Protein AF-E1YK04-F1 (afdb_monomer_lite)

Radius of gyration: 20.86 Å; chains: 1; bounding box: 58×47×50 Å

Foldseek 3Di:
DDPPPPQQFKKKFKKKWAFDDPDFQQRQFDPQDALVVLDDCPPPQKDKPDGWDWDADVPGSQKTKTKTKMWGAQPVDDPVPGIDIWIKMWIWHDDPPGSMIMIMIMTRDPVNVVSSVSVVVVSVVSCCVVVRGPPPMDMGFAFQLLAQLLLVLLLVCLLAVVDDDPFKDFDWWQKWKKAWDQPDQAPPVCNVRHVPPGMDMDGDTRCCPDCCNVVSVCSNTMRTFKIWTKIWGADPNWTWIWIKIWGQVCCVVPVDRRRGIMITTPDIDTPDDDDPDDPVNVRVVVVVSSNVSSVVSCVVSVRPVPD

pLDDT: mean 88.57, std 12.49, range [26.78, 97.94]

InterPro domains:
  IPR061350 GapS4b-like [NF047934] (3-297)

Structure (mmCIF, N/CA/C/O backbone):
data_AF-E1YK04-F1
#
_entry.id   AF-E1YK04-F1
#
loop_
_atom_site.group_PDB
_atom_site.id
_atom_site.type_symbol
_atom_site.label_atom_id
_atom_site.label_alt_id
_atom_site.label_comp_id
_atom_site.label_asym_id
_atom_site.label_entity_id
_atom_site.label_seq_id
_atom_site.pdbx_PDB_ins_code
_atom_site.Cartn_x
_atom_site.Cartn_y
_atom_site.Cartn_z
_atom_site.occupancy
_atom_site.B_iso_or_equiv
_atom_site.auth_seq_id
_atom_site.auth_comp_id
_atom_site.auth_asym_id
_atom_site.auth_atom_id
_atom_site.pdbx_PDB_model_num
ATOM 1 N N . MET A 1 1 ? 30.390 -1.655 20.169 1.00 30.12 1 MET A N 1
ATOM 2 C CA . MET A 1 1 ? 29.107 -0.954 20.379 1.00 30.12 1 MET A CA 1
ATOM 3 C C . MET A 1 1 ? 28.202 -1.326 19.226 1.00 30.12 1 MET A C 1
ATOM 5 O O . MET A 1 1 ? 28.472 -0.930 18.103 1.00 30.12 1 MET A O 1
ATOM 9 N N . THR A 1 2 ? 27.217 -2.178 19.476 1.00 27.61 2 THR A N 1
ATOM 10 C CA . THR A 1 2 ? 26.260 -2.640 18.468 1.00 27.61 2 THR A CA 1
ATOM 11 C C . THR A 1 2 ? 25.324 -1.476 18.156 1.00 27.61 2 THR A C 1
ATOM 13 O O . THR A 1 2 ? 24.601 -1.030 19.047 1.00 27.61 2 THR A O 1
ATOM 16 N N . SER A 1 3 ? 25.383 -0.919 16.942 1.00 28.23 3 SER A N 1
ATOM 17 C CA . SER A 1 3 ? 24.432 0.110 16.520 1.00 28.23 3 SER A CA 1
ATOM 18 C C . SER A 1 3 ? 23.034 -0.496 16.575 1.00 28.23 3 SER A C 1
ATOM 20 O O . SER A 1 3 ? 22.732 -1.447 15.858 1.00 28.23 3 SER A O 1
ATOM 22 N N . CYS A 1 4 ? 22.190 0.025 17.458 1.00 26.78 4 CYS A N 1
ATOM 23 C CA . CYS A 1 4 ? 20.777 -0.313 17.494 1.00 26.78 4 CYS A CA 1
ATOM 24 C C . CYS A 1 4 ? 20.118 0.422 16.319 1.00 26.78 4 CYS A C 1
ATOM 26 O O . CYS A 1 4 ? 19.570 1.511 16.480 1.00 26.78 4 CYS A O 1
ATOM 28 N N . THR A 1 5 ? 20.276 -0.105 15.104 1.00 36.88 5 THR A N 1
ATOM 29 C CA . THR A 1 5 ? 19.563 0.387 13.926 1.00 36.88 5 THR A CA 1
ATOM 30 C C . THR A 1 5 ? 18.102 0.031 14.142 1.00 36.88 5 THR A C 1
ATOM 32 O O . THR A 1 5 ? 17.707 -1.130 14.065 1.00 36.88 5 THR A O 1
ATOM 35 N N . LYS A 1 6 ? 17.303 1.032 14.511 1.00 42.12 6 LYS A N 1
ATOM 36 C CA . LYS A 1 6 ? 15.850 0.916 14.536 1.00 42.12 6 LYS A CA 1
ATOM 37 C C . LYS A 1 6 ? 15.439 0.617 13.094 1.00 42.12 6 LYS A C 1
ATOM 39 O O . LYS A 1 6 ? 15.586 1.474 12.233 1.00 42.12 6 LYS A O 1
ATOM 44 N N . GLU A 1 7 ? 15.067 -0.626 12.818 1.00 53.09 7 GLU A N 1
ATOM 45 C CA . GLU A 1 7 ? 14.652 -1.049 11.484 1.00 53.09 7 GLU A CA 1
ATOM 46 C C . GLU A 1 7 ? 13.355 -0.305 11.146 1.00 53.09 7 GLU A C 1
ATOM 48 O O . GLU A 1 7 ? 12.321 -0.512 11.790 1.00 53.09 7 GLU A O 1
ATOM 53 N N . ASP A 1 8 ? 13.428 0.639 10.207 1.00 69.25 8 ASP A N 1
ATOM 54 C CA . ASP A 1 8 ? 12.262 1.410 9.793 1.00 69.25 8 ASP A CA 1
ATOM 55 C C . ASP A 1 8 ? 11.242 0.485 9.131 1.00 69.25 8 ASP A C 1
ATOM 57 O O . ASP A 1 8 ? 11.557 -0.311 8.246 1.00 69.25 8 ASP A O 1
ATOM 61 N N . SER A 1 9 ? 9.995 0.571 9.593 1.00 82.50 9 SER A N 1
ATOM 62 C CA . SER A 1 9 ? 8.939 -0.332 9.146 1.00 82.50 9 SER A CA 1
ATOM 63 C C . SER A 1 9 ? 8.555 -0.024 7.694 1.00 82.50 9 SER A C 1
ATOM 65 O O . SER A 1 9 ? 8.156 1.113 7.419 1.00 82.50 9 SER A O 1
ATOM 67 N N . PRO A 1 10 ? 8.624 -1.007 6.777 1.00 90.38 10 PRO A N 1
ATOM 68 C CA . PRO A 1 10 ? 8.312 -0.791 5.373 1.00 90.38 10 PRO A CA 1
ATOM 69 C C . PRO A 1 10 ? 6.849 -0.395 5.197 1.00 90.38 10 PRO A C 1
ATOM 71 O O . PRO A 1 10 ? 5.951 -0.936 5.851 1.00 90.38 10 PRO A O 1
ATOM 74 N N . LYS A 1 11 ? 6.632 0.555 4.296 1.00 93.75 11 LYS A N 1
ATOM 75 C CA . LYS A 1 11 ? 5.328 1.074 3.899 1.00 93.75 11 LYS A CA 1
ATOM 76 C C . LYS A 1 11 ? 5.095 0.794 2.432 1.00 93.75 11 LYS A C 1
ATOM 78 O O . LYS A 1 11 ? 6.016 0.961 1.635 1.00 93.75 11 LYS A O 1
ATOM 83 N N . VAL A 1 12 ? 3.872 0.402 2.102 1.00 94.75 12 VAL A N 1
ATOM 84 C CA . VAL A 1 12 ? 3.491 -0.039 0.763 1.00 94.75 12 VAL A CA 1
ATOM 85 C C . VAL A 1 12 ? 2.374 0.829 0.208 1.00 94.75 12 VAL A C 1
ATOM 87 O O . VAL A 1 12 ? 1.309 0.939 0.822 1.00 94.75 12 VAL A O 1
ATOM 90 N N . ASN A 1 13 ? 2.611 1.374 -0.982 1.00 94.31 13 ASN A N 1
ATOM 91 C CA . ASN A 1 13 ? 1.607 1.997 -1.838 1.00 94.31 13 ASN A CA 1
ATOM 92 C C . ASN A 1 13 ? 1.427 1.144 -3.100 1.00 94.31 13 ASN A C 1
ATOM 94 O O . ASN A 1 13 ? 2.399 0.606 -3.635 1.00 94.31 13 ASN A O 1
ATOM 98 N N . THR A 1 14 ? 0.188 1.034 -3.569 1.00 93.25 14 THR A N 1
ATOM 99 C CA . THR A 1 14 ? -0.181 0.205 -4.724 1.00 93.25 14 THR A CA 1
ATOM 100 C C . THR A 1 14 ? -0.761 1.093 -5.806 1.00 93.25 14 THR A C 1
ATOM 102 O O . THR A 1 14 ? -1.670 1.880 -5.541 1.00 93.25 14 THR A O 1
ATOM 105 N N . GLN A 1 15 ? -0.250 0.948 -7.021 1.00 93.38 15 GLN A N 1
ATOM 106 C CA . GLN A 1 15 ? -0.706 1.688 -8.189 1.00 93.38 15 GLN A CA 1
ATOM 107 C C . GLN A 1 15 ? -0.949 0.709 -9.339 1.00 93.38 15 GLN A C 1
ATOM 109 O O . GLN A 1 15 ? -0.311 -0.344 -9.404 1.00 93.38 15 GLN A O 1
ATOM 114 N N . THR A 1 16 ? -1.854 1.036 -10.255 1.00 93.12 16 THR A N 1
ATOM 115 C CA . THR A 1 16 ? -2.101 0.223 -11.454 1.00 93.12 16 THR A CA 1
ATOM 116 C C . THR A 1 16 ? -2.076 1.080 -12.706 1.00 93.12 16 THR A C 1
ATOM 118 O O . THR A 1 16 ? -2.349 2.277 -12.674 1.00 93.12 16 THR A O 1
ATOM 121 N N . ILE A 1 17 ? -1.712 0.483 -13.834 1.00 94.75 17 ILE A N 1
ATOM 122 C CA . ILE A 1 17 ? -1.776 1.144 -15.134 1.00 94.75 17 ILE A CA 1
ATOM 123 C C . ILE A 1 17 ? -2.192 0.151 -16.203 1.00 94.75 17 ILE A C 1
ATOM 125 O O . ILE A 1 17 ? -1.770 -1.005 -16.181 1.00 94.75 17 ILE A O 1
ATOM 129 N N . ARG A 1 18 ? -3.006 0.603 -17.157 1.00 94.12 18 ARG A N 1
ATOM 130 C CA . ARG A 1 18 ? -3.434 -0.231 -18.278 1.00 94.12 18 ARG A CA 1
ATOM 131 C C . ARG A 1 18 ? -2.238 -0.683 -19.111 1.00 94.12 18 ARG A C 1
ATOM 133 O O . ARG A 1 18 ? -1.381 0.113 -19.476 1.00 94.12 18 ARG A O 1
ATOM 140 N N . TRP A 1 19 ? -2.230 -1.961 -19.452 1.00 94.31 19 TRP A N 1
ATOM 141 C CA . TRP A 1 19 ? -1.252 -2.613 -20.302 1.00 94.31 19 TRP A CA 1
ATOM 142 C C . TRP A 1 19 ? -1.897 -3.007 -21.629 1.00 94.31 19 TRP A C 1
ATOM 144 O O . TRP A 1 19 ? -2.883 -3.738 -21.665 1.00 94.31 19 TRP A O 1
ATOM 154 N N . ALA A 1 20 ? -1.351 -2.503 -22.729 1.00 91.50 20 ALA A N 1
ATOM 155 C CA . ALA A 1 20 ? -1.879 -2.670 -24.081 1.00 91.50 20 ALA A CA 1
ATOM 156 C C . ALA A 1 20 ? -0.984 -3.556 -24.970 1.00 91.50 20 ALA A C 1
ATOM 158 O O . ALA A 1 20 ? -1.138 -3.561 -26.190 1.00 91.50 20 ALA A O 1
ATOM 159 N N . SER A 1 21 ? -0.035 -4.290 -24.378 1.00 89.81 21 SER A N 1
ATOM 160 C CA . SER A 1 21 ? 0.961 -5.099 -25.090 1.00 89.81 21 SER A CA 1
ATOM 161 C C . SER A 1 21 ? 0.930 -6.570 -24.677 1.00 89.81 21 SER A C 1
ATOM 163 O O . SER A 1 21 ? 0.579 -6.908 -23.552 1.00 89.81 21 SER A O 1
ATOM 165 N N . ASN A 1 22 ? 1.380 -7.448 -25.571 1.00 90.25 22 ASN A N 1
ATOM 166 C CA . ASN A 1 22 ? 1.623 -8.858 -25.254 1.00 90.25 22 ASN A CA 1
ATOM 167 C C . ASN A 1 22 ? 3.071 -9.124 -24.797 1.00 90.25 22 ASN A C 1
ATOM 169 O O . ASN A 1 22 ? 3.352 -10.213 -24.310 1.00 90.25 22 ASN A O 1
ATOM 173 N N . ALA A 1 23 ? 3.979 -8.148 -24.943 1.00 92.69 23 ALA A N 1
ATOM 174 C CA . ALA A 1 23 ? 5.380 -8.264 -24.526 1.00 92.69 23 ALA A CA 1
ATOM 175 C C . ALA A 1 23 ? 5.492 -8.457 -23.013 1.00 92.69 23 ALA A C 1
ATOM 177 O O . ALA A 1 23 ? 4.704 -7.864 -22.267 1.00 92.69 23 ALA A O 1
ATOM 178 N N . THR A 1 24 ? 6.455 -9.261 -22.564 1.00 93.62 24 THR A N 1
ATOM 179 C CA . THR A 1 24 ? 6.707 -9.489 -21.132 1.00 93.62 24 THR A CA 1
ATOM 180 C C . THR A 1 24 ? 7.271 -8.239 -20.457 1.00 93.62 24 THR A C 1
ATOM 182 O O . THR A 1 24 ? 7.787 -7.344 -21.132 1.00 93.62 24 THR A O 1
ATOM 185 N N . LEU A 1 25 ? 7.180 -8.139 -19.128 1.00 94.81 25 LEU A N 1
ATOM 186 C CA . LEU A 1 25 ? 7.795 -7.014 -18.416 1.00 94.81 25 LEU A CA 1
ATOM 187 C C . LEU A 1 25 ? 9.313 -6.996 -18.588 1.00 94.81 25 LEU A C 1
ATOM 189 O O . LEU A 1 25 ? 9.857 -5.918 -18.812 1.00 94.81 25 LEU A O 1
ATOM 193 N N . VAL A 1 26 ? 9.976 -8.158 -18.542 1.00 94.00 26 VAL A N 1
ATOM 194 C CA . VAL A 1 26 ? 11.428 -8.283 -18.786 1.00 94.00 26 VAL A CA 1
ATOM 195 C C . VAL A 1 26 ? 11.828 -7.656 -20.122 1.00 94.00 26 VAL A C 1
ATOM 197 O O . VAL A 1 26 ? 12.792 -6.905 -20.172 1.00 94.00 26 VAL A O 1
ATOM 200 N N . GLU A 1 27 ? 11.074 -7.918 -21.190 1.00 93.06 27 GLU A N 1
ATOM 201 C CA . GLU A 1 27 ? 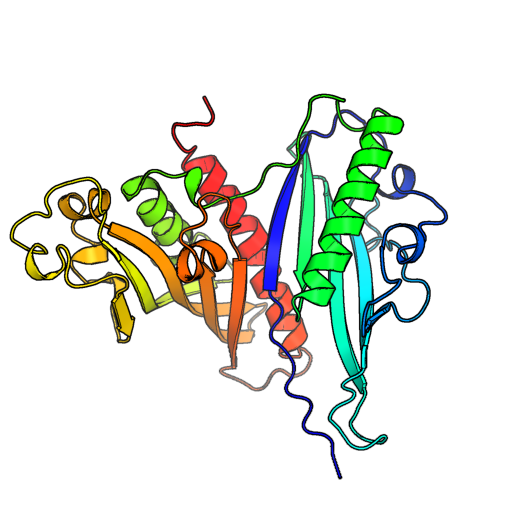11.349 -7.368 -22.529 1.00 93.06 27 GLU A CA 1
ATOM 202 C C . GLU A 1 27 ? 10.986 -5.882 -22.663 1.00 93.06 27 GLU A C 1
ATOM 204 O O . GLU A 1 27 ? 11.390 -5.222 -23.621 1.00 93.06 27 GLU A O 1
ATOM 209 N N . SER A 1 28 ? 10.170 -5.367 -21.742 1.00 94.25 28 SER A N 1
ATOM 210 C CA . SER A 1 28 ? 9.590 -4.026 -21.831 1.00 94.25 28 SER A CA 1
ATOM 211 C C . SER A 1 28 ? 10.317 -2.990 -20.979 1.00 94.25 28 SER A C 1
ATOM 213 O O . SER A 1 28 ? 10.129 -1.791 -21.200 1.00 94.25 28 SER A O 1
ATOM 215 N N . VAL A 1 29 ? 11.088 -3.412 -19.971 1.00 93.31 29 VAL A N 1
ATOM 216 C CA . VAL A 1 29 ? 11.901 -2.500 -19.154 1.00 93.31 29 VAL A CA 1
ATOM 217 C C . VAL A 1 29 ? 13.186 -2.095 -19.890 1.00 93.31 29 VAL A C 1
ATOM 219 O O . VAL A 1 29 ? 13.667 -2.833 -20.743 1.00 93.31 29 VAL A O 1
ATOM 222 N N . PRO A 1 30 ? 13.773 -0.921 -19.589 1.00 89.81 30 PRO A N 1
ATOM 223 C CA . PRO A 1 30 ? 15.037 -0.519 -20.203 1.00 89.81 30 PRO A CA 1
ATOM 224 C C . PRO A 1 30 ? 16.195 -1.442 -19.788 1.00 89.81 30 PRO A C 1
ATOM 226 O O . PRO A 1 30 ? 16.409 -1.627 -18.592 1.00 89.81 30 PRO A O 1
ATOM 229 N N . ASP A 1 31 ? 16.992 -1.916 -20.753 1.00 80.25 31 ASP A N 1
ATOM 230 C CA . ASP A 1 31 ? 18.131 -2.826 -20.508 1.00 80.25 31 ASP A CA 1
ATOM 231 C C . ASP A 1 31 ? 19.179 -2.259 -19.532 1.00 80.25 31 ASP A C 1
ATOM 233 O O . ASP A 1 31 ? 19.753 -2.988 -18.731 1.00 80.25 31 ASP A O 1
ATOM 237 N N . ASN A 1 32 ? 19.426 -0.945 -19.593 1.00 79.50 32 ASN A N 1
ATOM 238 C CA . ASN A 1 32 ? 20.404 -0.234 -18.763 1.00 79.50 32 ASN A CA 1
ATOM 239 C C . ASN A 1 32 ? 19.722 0.923 -18.026 1.00 79.50 32 ASN A C 1
ATOM 241 O O . ASN A 1 32 ? 19.952 2.099 -18.324 1.00 79.50 32 ASN A O 1
ATOM 245 N N . PHE A 1 33 ? 18.810 0.596 -17.114 1.00 85.25 33 PHE A N 1
ATOM 246 C CA . PHE A 1 33 ? 18.107 1.608 -16.339 1.00 85.25 33 PHE A CA 1
ATOM 247 C C . PHE A 1 33 ? 19.011 2.209 -15.255 1.00 85.25 33 PHE A C 1
ATOM 249 O O . PHE A 1 33 ? 19.288 1.577 -14.241 1.00 85.25 33 PHE A O 1
ATOM 256 N N . ASP A 1 34 ? 19.435 3.460 -15.438 1.00 86.75 34 ASP A N 1
ATOM 257 C CA . ASP A 1 34 ? 20.146 4.201 -14.395 1.00 86.75 34 ASP A CA 1
ATOM 258 C C . ASP A 1 34 ? 19.164 4.997 -13.526 1.00 86.75 34 ASP A C 1
ATOM 260 O O . ASP A 1 34 ? 18.620 6.016 -13.967 1.00 86.75 34 ASP A O 1
ATOM 264 N N . ILE A 1 35 ? 18.971 4.562 -12.274 1.00 88.44 35 ILE A N 1
ATOM 265 C CA . ILE A 1 35 ? 18.172 5.305 -11.287 1.00 88.44 35 ILE A CA 1
ATOM 266 C C . ILE A 1 35 ? 18.704 6.733 -11.117 1.00 88.44 35 ILE A C 1
ATOM 268 O O . ILE A 1 35 ? 17.910 7.662 -10.999 1.00 88.44 35 ILE A O 1
ATOM 272 N N . ASN A 1 36 ? 20.021 6.948 -11.112 1.00 85.38 36 ASN A N 1
ATOM 273 C CA . ASN A 1 36 ? 20.572 8.275 -10.830 1.00 85.38 36 ASN A CA 1
ATOM 274 C C . ASN A 1 36 ? 20.213 9.281 -11.929 1.00 85.38 36 ASN A C 1
ATOM 276 O O . ASN A 1 36 ? 19.957 10.442 -11.626 1.00 85.38 36 ASN A O 1
ATOM 280 N N . SER A 1 37 ? 20.075 8.824 -13.178 1.00 85.06 37 SER A N 1
ATOM 281 C CA . SER A 1 37 ? 19.648 9.661 -14.308 1.00 85.06 37 SER A CA 1
ATOM 282 C C . SER A 1 37 ? 18.237 10.252 -14.173 1.00 85.06 37 SER A C 1
ATOM 284 O O . SER A 1 37 ? 17.896 11.188 -14.898 1.00 85.06 37 SER A O 1
ATOM 286 N N . VAL A 1 38 ? 17.397 9.717 -13.276 1.00 84.12 38 VAL A N 1
ATOM 287 C CA . VAL A 1 38 ? 16.011 10.184 -13.081 1.00 84.12 38 VAL A CA 1
ATOM 288 C C . VAL A 1 38 ? 15.832 11.064 -11.846 1.00 84.12 38 VAL A C 1
ATOM 290 O O . VAL A 1 38 ? 14.717 11.526 -11.581 1.00 84.12 38 VAL A O 1
ATOM 293 N N . LEU A 1 39 ? 16.899 11.269 -11.072 1.00 85.75 39 LEU A N 1
ATOM 294 C CA . LEU A 1 39 ? 16.864 12.005 -9.818 1.00 85.75 39 LEU A CA 1
ATOM 295 C C . LEU A 1 39 ? 17.523 13.372 -9.981 1.00 85.75 39 LEU A C 1
ATOM 297 O O . LEU A 1 39 ? 18.642 13.489 -10.464 1.00 85.75 39 LEU A O 1
ATOM 301 N N . ASP A 1 40 ? 16.828 14.400 -9.509 1.00 81.69 40 ASP A N 1
ATOM 302 C CA . ASP A 1 40 ? 17.418 15.714 -9.280 1.00 81.69 40 ASP A CA 1
ATOM 303 C C . ASP A 1 40 ? 17.974 15.748 -7.848 1.00 81.69 40 ASP A C 1
ATOM 305 O O . ASP A 1 40 ? 17.203 15.769 -6.883 1.00 81.69 40 ASP A O 1
ATOM 309 N N . LEU A 1 41 ? 19.300 15.620 -7.716 1.00 79.31 41 LEU A N 1
ATOM 310 C CA . LEU A 1 41 ? 20.009 15.489 -6.434 1.00 79.31 41 LEU A CA 1
ATOM 311 C C . LEU A 1 41 ? 21.015 16.619 -6.176 1.00 79.31 41 LEU A C 1
ATOM 313 O O . LEU A 1 41 ? 21.774 16.518 -5.215 1.00 79.31 41 LEU A O 1
ATOM 317 N N . GLU A 1 42 ? 21.033 17.684 -6.984 1.00 72.00 42 GLU A N 1
ATOM 318 C CA . GLU A 1 42 ? 22.084 18.720 -6.946 1.00 72.00 42 GLU A CA 1
ATOM 319 C C . GLU A 1 42 ? 22.254 19.366 -5.554 1.00 72.00 42 GLU A C 1
ATOM 321 O O . GLU A 1 42 ? 23.363 19.719 -5.156 1.00 72.00 42 GLU A O 1
ATOM 326 N N . PHE A 1 43 ? 21.177 19.414 -4.762 1.00 73.31 43 PHE A N 1
ATOM 327 C CA . PHE A 1 43 ? 21.173 19.916 -3.380 1.00 73.31 43 PHE A CA 1
ATOM 328 C C . PHE A 1 43 ? 20.665 18.887 -2.359 1.00 73.31 43 PHE A C 1
ATOM 330 O O . PHE A 1 43 ? 20.236 19.242 -1.259 1.00 73.31 43 PHE A O 1
ATOM 337 N N . SER A 1 44 ? 20.674 17.606 -2.723 1.00 80.50 44 SER A N 1
ATOM 338 C CA . SER A 1 44 ? 20.198 16.533 -1.858 1.00 80.50 44 SER A CA 1
ATOM 339 C C . SER A 1 44 ? 21.263 16.107 -0.848 1.00 80.50 44 SER A C 1
ATOM 341 O O . SER A 1 44 ? 22.445 16.000 -1.162 1.00 80.50 44 SER A O 1
ATOM 343 N N . ASN A 1 45 ? 20.834 15.788 0.372 1.00 84.50 45 ASN A N 1
ATOM 344 C CA . ASN A 1 45 ? 21.688 15.186 1.395 1.00 84.50 45 ASN A CA 1
ATOM 345 C C . ASN A 1 45 ? 21.692 13.648 1.348 1.00 84.50 45 ASN A C 1
ATOM 347 O O . ASN A 1 45 ? 22.180 13.015 2.287 1.00 84.50 45 ASN A O 1
ATOM 351 N N . PHE A 1 46 ? 21.135 13.035 0.300 1.00 88.81 46 PHE A N 1
ATOM 352 C CA . PHE A 1 46 ? 21.165 11.589 0.103 1.00 88.81 46 PHE A CA 1
ATOM 353 C C . PHE A 1 46 ? 21.588 11.201 -1.315 1.00 88.81 46 PHE A C 1
ATOM 355 O O . PHE A 1 46 ? 21.367 11.946 -2.269 1.00 88.81 46 PHE A O 1
ATOM 362 N N . ALA A 1 47 ? 22.140 9.996 -1.446 1.00 89.56 47 ALA A N 1
ATOM 363 C CA . ALA A 1 47 ? 22.506 9.381 -2.719 1.00 89.56 47 ALA A CA 1
ATOM 364 C C . ALA A 1 47 ? 21.997 7.936 -2.794 1.00 89.56 47 ALA A C 1
ATOM 366 O O . ALA A 1 47 ? 21.863 7.269 -1.767 1.00 89.56 47 ALA A O 1
ATOM 367 N N . VAL A 1 48 ? 21.725 7.438 -4.002 1.00 91.31 48 VAL A N 1
ATOM 368 C CA . VAL A 1 48 ? 21.417 6.016 -4.227 1.00 91.31 48 VAL A CA 1
ATOM 369 C C . VAL A 1 48 ? 22.720 5.218 -4.210 1.00 91.31 48 VAL A C 1
ATOM 371 O O . VAL A 1 48 ? 23.708 5.615 -4.825 1.00 91.31 48 VAL A O 1
ATOM 374 N N . LYS A 1 49 ? 22.740 4.088 -3.500 1.00 90.12 49 LYS A N 1
ATOM 375 C CA . LYS A 1 49 ? 23.909 3.206 -3.435 1.00 90.12 49 LYS A CA 1
ATOM 376 C C . LYS A 1 49 ? 23.933 2.252 -4.626 1.00 90.12 49 LYS A C 1
ATOM 378 O O . LYS A 1 49 ? 22.966 1.537 -4.879 1.00 90.12 49 LYS A O 1
ATOM 383 N N . GLY A 1 50 ? 25.088 2.178 -5.285 1.00 86.88 50 GLY A N 1
ATOM 384 C CA . GLY A 1 50 ? 25.335 1.243 -6.381 1.00 86.88 50 GLY A CA 1
ATOM 385 C C . GLY A 1 50 ? 24.507 1.537 -7.635 1.00 86.88 50 GLY A C 1
ATOM 386 O O . GLY A 1 50 ? 24.093 2.668 -7.880 1.00 86.88 50 GLY A O 1
ATOM 387 N N . SER A 1 51 ? 24.285 0.492 -8.431 1.00 86.75 51 SER A N 1
ATOM 388 C CA . SER A 1 51 ? 23.535 0.542 -9.693 1.00 86.75 51 SER A CA 1
ATOM 389 C C . SER A 1 51 ? 22.435 -0.526 -9.672 1.00 86.75 51 SER A C 1
ATOM 391 O O . SER A 1 51 ? 22.593 -1.588 -10.279 1.00 86.75 51 SER A O 1
ATOM 393 N N . PRO A 1 52 ? 21.366 -0.307 -8.886 1.00 90.38 52 PRO A N 1
ATOM 394 C CA . PRO A 1 52 ? 20.246 -1.239 -8.796 1.00 90.38 52 PRO A CA 1
ATOM 395 C C . PRO A 1 52 ? 19.558 -1.397 -10.157 1.00 90.38 52 PRO A C 1
ATOM 397 O O . PRO A 1 52 ? 19.409 -0.431 -10.901 1.00 90.38 52 PRO A O 1
ATOM 400 N N . ASN A 1 53 ? 19.127 -2.619 -10.460 1.00 90.44 53 ASN A N 1
ATOM 401 C CA . ASN A 1 53 ? 18.472 -2.983 -11.715 1.00 90.44 53 ASN A CA 1
ATOM 402 C C . ASN A 1 53 ? 17.252 -3.869 -11.451 1.00 90.44 53 ASN A C 1
ATOM 404 O O . ASN A 1 53 ? 17.135 -4.470 -10.381 1.00 90.44 53 ASN A O 1
ATOM 408 N N . PHE A 1 54 ? 16.345 -3.942 -12.426 1.00 93.62 54 PHE A N 1
ATOM 409 C CA . PHE A 1 54 ? 15.199 -4.843 -12.351 1.00 93.62 54 PHE A CA 1
ATOM 410 C C . PHE A 1 54 ? 15.657 -6.297 -12.453 1.00 93.62 54 PHE A C 1
ATOM 412 O O . PHE A 1 54 ? 16.418 -6.656 -13.350 1.00 93.62 54 PHE A O 1
ATOM 419 N N . ILE A 1 55 ? 15.149 -7.133 -11.553 1.00 93.31 55 ILE A N 1
ATOM 420 C CA . ILE A 1 55 ? 15.363 -8.578 -11.556 1.00 93.31 55 ILE A CA 1
ATOM 421 C C . ILE A 1 55 ? 14.015 -9.312 -11.591 1.00 93.31 55 ILE A C 1
ATOM 423 O O . ILE A 1 55 ? 13.079 -8.875 -10.916 1.00 93.31 55 ILE A O 1
ATOM 427 N N . PRO A 1 56 ? 13.884 -10.416 -12.348 1.00 94.62 56 PRO A N 1
ATOM 428 C CA . PRO A 1 56 ? 12.711 -11.282 -12.268 1.00 94.62 56 PRO A CA 1
ATOM 429 C C . PRO A 1 56 ? 12.565 -11.901 -10.875 1.00 94.62 56 PRO A C 1
ATOM 431 O O . PRO A 1 56 ? 13.535 -12.420 -10.316 1.00 94.62 56 PRO A O 1
ATOM 434 N N . VAL A 1 57 ? 11.353 -11.883 -10.326 1.00 93.00 57 VAL A N 1
ATOM 435 C CA . VAL A 1 57 ? 11.013 -12.549 -9.064 1.00 93.00 57 VAL A CA 1
ATOM 436 C C . VAL A 1 57 ? 10.617 -13.988 -9.370 1.00 93.00 57 VAL A C 1
ATOM 438 O O . VAL A 1 57 ? 9.783 -14.234 -10.235 1.00 93.00 57 VAL A O 1
ATOM 441 N N . ASP A 1 58 ? 11.254 -14.949 -8.699 1.00 89.62 58 ASP A N 1
ATOM 442 C CA . ASP A 1 58 ? 11.015 -16.391 -8.882 1.00 89.62 58 ASP A CA 1
ATOM 443 C C . ASP A 1 58 ? 11.096 -16.876 -10.349 1.00 89.62 58 ASP A C 1
ATOM 445 O O . ASP A 1 58 ? 10.521 -17.899 -10.719 1.00 89.62 58 ASP A O 1
ATOM 449 N N . GLY A 1 59 ? 11.835 -16.149 -11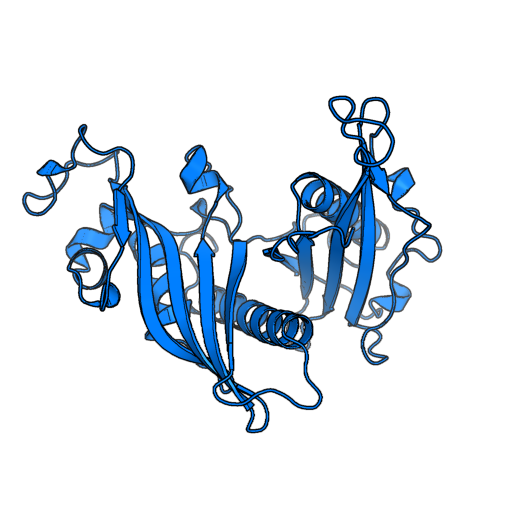.196 1.00 89.56 59 GLY A N 1
ATOM 450 C CA . GLY A 1 59 ? 11.977 -16.440 -12.626 1.00 89.56 59 GLY A CA 1
ATOM 451 C C . GLY A 1 59 ? 10.764 -16.067 -13.491 1.00 89.56 59 GLY A C 1
ATOM 452 O O . GLY A 1 59 ? 10.746 -16.423 -14.668 1.00 89.56 59 GLY A O 1
ATOM 453 N N . ASP A 1 60 ? 9.766 -15.363 -12.950 1.00 93.31 60 ASP A N 1
ATOM 454 C CA . ASP A 1 60 ? 8.587 -14.913 -13.696 1.00 93.31 60 ASP A CA 1
ATOM 455 C C . ASP A 1 60 ? 8.917 -13.647 -14.514 1.00 93.31 60 ASP A C 1
ATOM 457 O O . ASP A 1 60 ? 9.274 -12.597 -13.977 1.00 93.31 60 ASP A O 1
ATOM 461 N N . ALA A 1 61 ? 8.799 -13.743 -15.843 1.00 93.88 61 ALA A N 1
ATOM 462 C CA . ALA A 1 61 ? 9.111 -12.653 -16.771 1.00 93.88 61 ALA A CA 1
ATOM 463 C C . ALA A 1 61 ? 8.126 -11.469 -16.698 1.00 93.88 61 ALA A C 1
ATOM 465 O O . ALA A 1 61 ? 8.405 -10.392 -17.230 1.00 93.88 61 ALA A O 1
ATOM 466 N N . ASP A 1 62 ? 6.983 -11.658 -16.039 1.00 95.12 62 ASP A N 1
ATOM 467 C CA . ASP A 1 62 ? 5.954 -10.650 -15.809 1.00 95.12 62 ASP A CA 1
ATOM 468 C C . ASP A 1 62 ? 5.870 -10.211 -14.339 1.00 95.12 62 ASP A C 1
ATOM 470 O O . ASP A 1 62 ? 4.899 -9.565 -13.925 1.00 95.12 62 ASP A O 1
ATOM 474 N N . HIS A 1 63 ? 6.918 -10.507 -13.565 1.00 95.69 63 HIS A N 1
ATOM 475 C CA . HIS A 1 63 ? 7.091 -10.073 -12.186 1.00 95.69 63 HIS A CA 1
ATOM 476 C C . HIS A 1 63 ? 8.531 -9.602 -11.964 1.00 95.69 63 HIS A C 1
ATOM 478 O O . HIS A 1 63 ? 9.453 -10.396 -11.809 1.00 95.69 63 HIS A O 1
ATOM 484 N N . LEU A 1 64 ? 8.731 -8.287 -11.947 1.00 96.44 64 LEU A N 1
ATOM 485 C CA . LEU A 1 64 ? 10.035 -7.658 -11.768 1.00 96.44 64 LEU A CA 1
ATOM 486 C C . LEU A 1 64 ? 10.124 -6.928 -10.436 1.00 96.44 64 LEU A C 1
ATOM 488 O O . LEU A 1 64 ? 9.163 -6.307 -9.991 1.00 96.44 64 LEU A O 1
ATOM 492 N N . LEU A 1 65 ? 11.314 -6.917 -9.851 1.00 95.44 65 LEU A N 1
ATOM 493 C CA . LEU A 1 65 ? 11.629 -6.178 -8.639 1.00 95.44 65 LEU A CA 1
ATOM 494 C C . LEU A 1 65 ? 12.893 -5.346 -8.848 1.00 95.44 65 LEU A C 1
ATOM 496 O O . LEU A 1 65 ? 13.912 -5.850 -9.306 1.00 95.44 65 LEU A O 1
ATOM 500 N N . LEU A 1 66 ? 12.828 -4.074 -8.477 1.00 95.50 66 LEU A N 1
ATOM 501 C CA . LEU A 1 66 ? 13.973 -3.182 -8.351 1.00 95.50 66 LEU A CA 1
ATOM 502 C C . LEU A 1 66 ? 14.127 -2.820 -6.874 1.00 95.50 66 LEU A C 1
ATOM 504 O O . LEU A 1 66 ? 13.405 -1.957 -6.376 1.00 95.50 66 LEU A O 1
ATOM 508 N N . GLU A 1 67 ? 15.044 -3.479 -6.166 1.00 95.25 67 GLU A N 1
ATOM 509 C CA . GLU A 1 67 ? 15.443 -3.089 -4.807 1.00 95.25 67 GLU A CA 1
ATOM 510 C C . GLU A 1 67 ? 16.589 -2.075 -4.879 1.00 95.25 67 GLU A C 1
ATOM 512 O O . GLU A 1 67 ? 17.539 -2.239 -5.643 1.00 95.25 67 GLU A O 1
ATOM 517 N N . PHE A 1 68 ? 16.507 -1.020 -4.073 1.00 94.50 68 PHE A N 1
ATOM 518 C CA . PHE A 1 68 ? 17.545 -0.002 -3.979 1.00 94.50 68 PHE A CA 1
ATOM 519 C C . PHE A 1 68 ? 17.737 0.453 -2.533 1.00 94.50 68 PHE A C 1
ATOM 521 O O . PHE A 1 68 ? 16.841 0.367 -1.689 1.00 94.50 68 PHE A O 1
ATOM 528 N N . GLU A 1 69 ? 18.922 0.979 -2.251 1.00 94.44 69 GLU A N 1
ATOM 529 C CA . GLU A 1 69 ? 19.247 1.587 -0.966 1.00 94.44 69 GLU A CA 1
ATOM 530 C C . GLU A 1 69 ? 19.686 3.028 -1.191 1.00 94.44 69 GLU A C 1
ATOM 532 O O . GLU A 1 69 ? 20.364 3.333 -2.173 1.00 94.44 69 GLU A O 1
ATOM 537 N N . ILE A 1 70 ? 19.313 3.917 -0.277 1.00 92.44 70 ILE A N 1
ATOM 538 C CA . ILE A 1 70 ? 19.837 5.280 -0.240 1.00 92.44 70 ILE A CA 1
ATOM 539 C C . ILE A 1 70 ? 20.700 5.470 0.998 1.00 92.44 70 ILE A C 1
ATOM 541 O O . ILE A 1 70 ? 20.412 4.919 2.061 1.00 92.44 70 ILE A O 1
ATOM 545 N N . GLU A 1 71 ? 21.733 6.287 0.869 1.00 90.62 71 GLU A N 1
ATOM 546 C CA . GLU A 1 71 ? 22.577 6.744 1.963 1.00 90.62 71 GLU A CA 1
ATOM 547 C C . GLU A 1 71 ? 22.291 8.217 2.220 1.00 90.62 71 GLU A C 1
ATOM 549 O O . GLU A 1 71 ? 22.479 9.043 1.330 1.00 90.62 71 GLU A O 1
ATOM 554 N N . ARG A 1 72 ? 21.814 8.543 3.423 1.00 88.81 72 ARG A N 1
ATOM 555 C CA . ARG A 1 72 ? 21.549 9.919 3.848 1.00 88.81 72 ARG A CA 1
ATOM 556 C C . ARG A 1 72 ? 22.635 10.399 4.794 1.00 88.81 72 ARG A C 1
ATOM 558 O O . ARG A 1 72 ? 22.881 9.758 5.819 1.00 88.81 72 ARG A O 1
ATOM 565 N N . ASN A 1 73 ? 23.187 11.566 4.490 1.00 82.94 73 ASN A N 1
ATOM 566 C CA . ASN A 1 73 ? 24.132 12.280 5.331 1.00 82.94 73 ASN A CA 1
ATOM 567 C C . ASN A 1 73 ? 23.384 13.227 6.280 1.00 82.94 73 ASN A C 1
ATOM 569 O O . ASN A 1 73 ? 22.618 14.101 5.870 1.00 82.94 73 ASN A O 1
ATOM 573 N N . ASP A 1 74 ? 23.616 13.040 7.573 1.00 76.25 74 ASP A N 1
ATOM 574 C CA . ASP A 1 74 ? 23.144 13.893 8.654 1.00 76.25 74 ASP A CA 1
ATOM 575 C C . ASP A 1 74 ? 24.306 14.777 9.121 1.00 76.25 74 ASP A C 1
ATOM 577 O O . ASP A 1 74 ? 25.110 14.388 9.970 1.00 76.25 74 ASP A O 1
ATOM 581 N N . TYR A 1 75 ? 24.404 15.974 8.536 1.00 68.00 75 TYR A N 1
ATOM 582 C CA . TYR A 1 75 ? 25.483 16.933 8.804 1.00 68.00 75 TYR A CA 1
ATOM 583 C C . TYR A 1 75 ? 25.497 17.471 10.246 1.00 68.00 75 TYR A C 1
ATOM 585 O O . TYR A 1 75 ? 26.439 18.159 10.630 1.00 68.00 75 TYR A O 1
ATOM 593 N N . SER A 1 76 ? 24.476 17.158 11.054 1.00 69.00 76 SER A N 1
ATOM 594 C CA . SER A 1 76 ? 24.400 17.547 12.467 1.00 69.00 76 SER A CA 1
ATOM 595 C C . SER A 1 76 ? 25.073 16.555 13.428 1.00 69.00 76 SER A C 1
ATOM 597 O O . SER A 1 76 ? 25.196 16.841 14.620 1.00 69.00 76 SER A O 1
ATOM 599 N N . LYS A 1 77 ? 25.518 15.389 12.935 1.00 63.00 77 LYS A N 1
ATOM 600 C CA . LYS A 1 77 ? 26.102 14.310 13.748 1.00 63.00 77 LYS A CA 1
ATOM 601 C C . LYS A 1 77 ? 27.608 14.160 13.533 1.00 63.00 77 LYS A C 1
ATOM 603 O O . LYS A 1 77 ? 28.132 14.434 12.459 1.00 63.00 77 LYS A O 1
ATOM 608 N N . ASN A 1 78 ? 28.308 13.653 14.555 1.00 58.38 78 ASN A N 1
ATOM 609 C CA . ASN A 1 78 ? 29.722 13.275 14.446 1.00 58.38 78 ASN A CA 1
ATOM 610 C C . ASN A 1 78 ? 29.928 12.279 13.293 1.00 58.38 78 ASN A C 1
ATOM 612 O O . ASN A 1 78 ? 29.103 11.381 13.103 1.00 58.38 78 ASN A O 1
ATOM 616 N N . TRP A 1 79 ? 31.059 12.402 12.586 1.00 53.41 79 TRP A N 1
ATOM 617 C CA . TRP A 1 79 ? 31.367 11.702 11.328 1.00 53.41 79 TRP A CA 1
ATOM 618 C C . TRP A 1 79 ? 31.058 10.189 11.335 1.00 53.41 79 TRP A C 1
ATOM 620 O O . TRP A 1 79 ? 30.515 9.672 10.366 1.00 53.41 79 TRP A O 1
ATOM 630 N N . ALA A 1 80 ? 31.322 9.488 12.446 1.00 54.94 80 ALA A N 1
ATOM 631 C CA . ALA A 1 80 ? 31.115 8.041 12.592 1.00 54.94 80 ALA A CA 1
ATOM 632 C C . ALA A 1 80 ? 29.634 7.613 12.733 1.00 54.94 80 ALA A C 1
ATOM 634 O O . ALA A 1 80 ? 29.328 6.426 12.720 1.00 54.94 80 ALA A O 1
ATOM 635 N N . SER A 1 81 ? 28.715 8.570 12.895 1.00 56.94 81 SER A N 1
ATOM 636 C CA . SER A 1 81 ? 27.268 8.366 13.098 1.00 56.94 81 SER A CA 1
ATOM 637 C C . SER A 1 81 ? 26.400 9.158 12.108 1.00 56.94 81 SER A C 1
ATOM 639 O O . SER A 1 81 ? 25.185 9.263 12.285 1.00 56.94 81 SER A O 1
ATOM 641 N N . ALA A 1 82 ? 27.027 9.747 11.087 1.00 65.25 82 ALA A N 1
ATOM 642 C CA . ALA A 1 82 ? 26.396 10.692 10.171 1.00 65.25 82 ALA A CA 1
ATOM 643 C C . ALA A 1 82 ? 25.670 10.025 8.992 1.00 65.25 82 ALA A C 1
ATOM 645 O O . ALA A 1 82 ? 24.907 10.698 8.308 1.00 65.25 82 ALA A O 1
ATOM 646 N N . GLN A 1 83 ? 25.870 8.727 8.747 1.00 73.25 83 GLN A N 1
ATOM 647 C CA . GLN A 1 83 ? 25.296 8.035 7.590 1.00 73.25 83 GLN A CA 1
ATOM 648 C C . GLN A 1 83 ? 24.219 7.041 8.009 1.00 73.25 83 GLN A C 1
ATOM 650 O O . GLN A 1 83 ? 24.462 6.144 8.813 1.00 73.25 83 GLN A O 1
ATOM 655 N N . ASN A 1 84 ? 23.019 7.203 7.452 1.00 85.44 84 ASN A N 1
ATOM 656 C CA . ASN A 1 84 ? 21.918 6.259 7.623 1.00 85.44 84 ASN A CA 1
ATOM 657 C C . ASN A 1 84 ? 21.546 5.665 6.269 1.00 85.44 84 ASN A C 1
ATOM 659 O O . ASN A 1 84 ? 21.442 6.395 5.282 1.00 85.44 84 ASN A O 1
ATOM 663 N N . THR A 1 85 ? 21.318 4.355 6.235 1.00 89.19 85 THR A N 1
ATOM 664 C CA . THR A 1 85 ? 20.877 3.652 5.030 1.00 89.19 85 THR A CA 1
ATOM 665 C C . THR A 1 85 ? 19.396 3.323 5.134 1.00 89.19 85 THR A C 1
ATOM 667 O O . THR A 1 85 ? 18.953 2.770 6.139 1.00 89.19 85 THR A O 1
ATOM 670 N N . PHE A 1 86 ? 18.642 3.639 4.085 1.00 91.75 86 PHE A N 1
ATOM 671 C CA . PHE A 1 86 ? 17.214 3.343 3.984 1.00 91.75 86 PHE A CA 1
ATOM 672 C C . PHE A 1 86 ? 16.953 2.514 2.734 1.00 91.75 86 PHE A C 1
ATOM 674 O O . PHE A 1 86 ? 17.604 2.714 1.708 1.00 91.75 86 PHE A O 1
ATOM 681 N N . LYS A 1 87 ? 15.997 1.589 2.819 1.00 93.50 87 LYS A N 1
ATOM 682 C CA . LYS A 1 87 ? 15.685 0.653 1.738 1.00 93.50 87 LYS A CA 1
ATOM 683 C C . LYS A 1 87 ? 14.390 1.057 1.051 1.00 93.50 87 LYS A C 1
ATOM 685 O O . LYS A 1 87 ? 13.430 1.476 1.696 1.00 93.50 87 LYS A O 1
ATOM 690 N N . GLY A 1 88 ? 14.362 0.905 -0.261 1.00 94.81 88 GLY A N 1
ATOM 691 C CA . GLY A 1 88 ? 13.163 1.068 -1.064 1.00 94.81 88 GLY A CA 1
ATOM 692 C C . GLY A 1 88 ? 13.096 0.010 -2.150 1.00 94.81 88 GLY A C 1
ATOM 693 O O . GLY A 1 88 ? 14.095 -0.628 -2.486 1.00 94.81 88 GLY A O 1
ATOM 694 N N . SER A 1 89 ? 11.907 -0.185 -2.698 1.00 95.75 89 SER A N 1
ATOM 695 C CA . SER A 1 89 ? 11.746 -0.995 -3.892 1.00 95.75 89 SER A CA 1
ATOM 696 C C . SER A 1 89 ? 10.592 -0.525 -4.762 1.00 95.75 89 SER A C 1
ATOM 698 O O . SER A 1 89 ? 9.645 0.114 -4.293 1.00 95.75 89 SER A O 1
ATOM 700 N N . LEU A 1 90 ? 10.693 -0.860 -6.044 1.00 96.62 90 LEU A N 1
ATOM 701 C CA . LEU A 1 90 ? 9.594 -0.815 -6.994 1.00 96.62 90 LEU A CA 1
ATOM 702 C C . LEU A 1 90 ? 9.412 -2.213 -7.580 1.00 96.62 90 LEU A C 1
ATOM 704 O O . LEU A 1 90 ? 10.314 -2.746 -8.222 1.00 96.62 90 LEU A O 1
ATOM 708 N N . GLU A 1 91 ? 8.241 -2.791 -7.369 1.00 96.38 91 GLU A N 1
ATOM 709 C CA . GLU A 1 91 ? 7.850 -4.070 -7.949 1.00 96.38 91 GLU A CA 1
ATOM 710 C C . GLU A 1 91 ? 6.843 -3.829 -9.075 1.00 96.38 91 GLU A C 1
ATOM 712 O O . GLU A 1 91 ? 5.897 -3.056 -8.916 1.00 96.38 91 GLU A O 1
ATOM 717 N N . LEU A 1 92 ? 7.054 -4.480 -10.216 1.00 96.44 92 LEU A N 1
ATOM 718 C CA . LEU A 1 92 ? 6.169 -4.456 -11.373 1.00 96.44 92 LEU A CA 1
ATOM 719 C C . LEU A 1 92 ? 5.603 -5.860 -11.562 1.00 96.44 92 LEU A C 1
ATOM 721 O O . LEU A 1 92 ? 6.365 -6.812 -11.707 1.00 96.44 92 LEU A O 1
ATOM 725 N N . LYS A 1 93 ? 4.281 -6.002 -11.590 1.00 94.94 93 LYS A N 1
ATOM 726 C CA . LYS A 1 93 ? 3.631 -7.308 -11.744 1.00 94.94 93 LYS A CA 1
ATOM 727 C C . LYS A 1 93 ? 2.451 -7.198 -12.692 1.00 94.94 93 LYS A C 1
ATOM 729 O O . LYS A 1 93 ? 1.536 -6.418 -12.428 1.00 94.94 93 LYS A O 1
ATOM 734 N N . LYS A 1 94 ? 2.423 -7.974 -13.778 1.00 92.38 94 LYS A N 1
ATOM 735 C CA . LYS A 1 94 ? 1.201 -8.049 -14.592 1.00 92.38 94 LYS A CA 1
ATOM 736 C C . LYS A 1 94 ? 0.102 -8.771 -13.835 1.00 92.38 94 LYS A C 1
ATOM 738 O O . LYS A 1 94 ? 0.319 -9.806 -13.203 1.00 92.38 94 LYS A O 1
ATOM 743 N N . VAL A 1 95 ? -1.109 -8.249 -13.951 1.00 84.62 95 VAL A N 1
ATOM 744 C CA . VAL A 1 95 ? -2.295 -8.908 -13.415 1.00 84.62 95 VAL A CA 1
ATOM 745 C C . VAL A 1 95 ? -2.718 -9.986 -14.415 1.00 84.62 95 VAL A C 1
ATOM 747 O O . VAL A 1 95 ? -3.144 -9.673 -15.515 1.00 84.62 95 VAL A O 1
ATOM 750 N N . ARG A 1 96 ? -2.619 -11.275 -14.066 1.00 69.00 96 ARG A N 1
ATOM 751 C CA . ARG A 1 96 ? -2.838 -12.394 -15.017 1.00 69.00 96 ARG A CA 1
ATOM 752 C C . ARG A 1 96 ? -4.207 -12.399 -15.722 1.00 69.00 96 ARG A C 1
ATOM 754 O O . ARG A 1 96 ? -4.338 -13.019 -16.770 1.00 69.00 96 ARG A O 1
ATOM 761 N N . GLN A 1 97 ? -5.218 -11.744 -15.149 1.00 66.50 97 GLN A N 1
ATOM 762 C CA . GLN A 1 97 ? -6.570 -11.620 -15.718 1.00 66.50 97 GLN A CA 1
ATOM 763 C C . GLN A 1 97 ? -6.936 -10.178 -16.113 1.00 66.50 97 GLN A C 1
ATOM 765 O O . GLN A 1 97 ? -8.025 -9.941 -16.629 1.00 66.50 97 GLN A O 1
ATOM 770 N N . GLY A 1 98 ? -6.040 -9.218 -15.875 1.00 63.69 98 GLY A N 1
ATOM 771 C CA . GLY A 1 98 ? -6.246 -7.806 -16.164 1.00 63.69 98 GLY A CA 1
ATOM 772 C C . GLY A 1 98 ? -5.265 -7.342 -17.229 1.00 63.69 98 GLY A C 1
ATOM 773 O O . GLY A 1 98 ? -4.080 -7.648 -17.176 1.00 63.69 98 GLY A O 1
ATOM 774 N N . ASN A 1 99 ? -5.733 -6.543 -18.183 1.00 85.81 99 ASN A N 1
ATOM 775 C CA . ASN A 1 99 ? -4.845 -5.800 -19.076 1.00 85.81 99 ASN A CA 1
ATOM 776 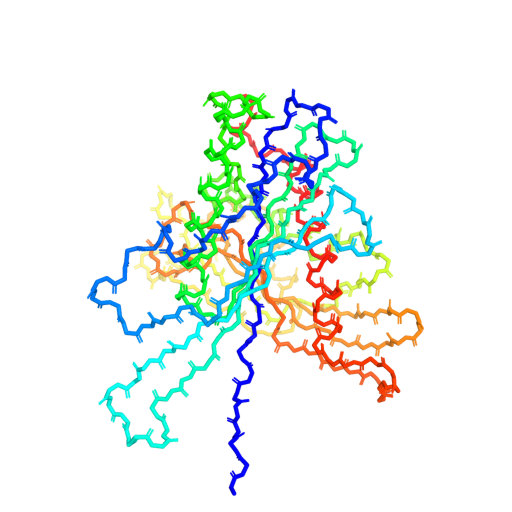C C . ASN A 1 99 ? -4.219 -4.626 -18.307 1.00 85.81 99 ASN A C 1
ATOM 778 O O . ASN A 1 99 ? -4.398 -3.472 -18.684 1.00 85.81 99 ASN A O 1
ATOM 782 N N . GLU A 1 100 ? -3.562 -4.911 -17.182 1.00 92.31 100 GLU A N 1
ATOM 783 C CA . GLU A 1 100 ? -2.983 -3.939 -16.262 1.00 92.31 100 GLU A CA 1
ATOM 784 C C . GLU A 1 100 ? -1.658 -4.453 -15.676 1.00 92.31 100 GLU A C 1
ATOM 786 O O . GLU A 1 100 ? -1.462 -5.649 -15.430 1.00 92.31 100 GLU A O 1
ATOM 791 N N . VAL A 1 101 ? -0.743 -3.518 -15.429 1.00 94.56 101 VAL A N 1
ATOM 792 C CA . VAL A 1 101 ? 0.469 -3.716 -14.635 1.00 94.56 101 VAL A CA 1
ATOM 793 C C . VAL A 1 101 ? 0.251 -3.066 -13.281 1.00 94.56 101 VAL A C 1
ATOM 795 O O . VAL A 1 101 ? -0.137 -1.902 -13.193 1.00 94.56 101 VAL A O 1
ATOM 798 N N . LYS A 1 102 ? 0.535 -3.821 -12.226 1.00 94.25 102 LYS A N 1
ATOM 799 C CA . LYS A 1 102 ? 0.599 -3.344 -10.852 1.00 94.25 102 LYS A CA 1
ATOM 800 C C . LYS A 1 102 ? 2.005 -2.838 -10.552 1.00 94.25 102 LYS A C 1
ATOM 802 O O . LYS A 1 102 ? 2.981 -3.519 -10.859 1.00 94.25 102 LYS A O 1
ATOM 807 N N . LEU A 1 103 ? 2.088 -1.660 -9.946 1.00 95.75 103 LEU A N 1
ATOM 808 C CA . LEU A 1 103 ? 3.306 -1.041 -9.448 1.00 95.75 103 LEU A CA 1
ATOM 809 C C . LEU A 1 103 ? 3.198 -0.964 -7.923 1.00 95.75 103 LEU A C 1
ATOM 811 O O . LEU A 1 103 ? 2.357 -0.235 -7.395 1.00 95.75 103 LEU A O 1
ATOM 815 N N . VAL A 1 104 ? 4.032 -1.723 -7.217 1.00 95.44 104 VAL A N 1
ATOM 816 C CA . VAL A 1 104 ? 4.061 -1.742 -5.749 1.00 95.44 104 VAL A CA 1
ATOM 817 C C . VAL A 1 104 ? 5.303 -0.994 -5.284 1.00 95.44 104 VAL A C 1
ATOM 819 O O . VAL A 1 104 ? 6.435 -1.414 -5.526 1.00 95.44 104 VAL A O 1
ATOM 822 N N . VAL A 1 105 ? 5.088 0.145 -4.632 1.00 94.88 105 VAL A N 1
ATOM 823 C CA . VAL A 1 105 ? 6.153 0.986 -4.081 1.00 94.88 105 VAL A CA 1
ATOM 824 C C . VAL A 1 105 ? 6.332 0.638 -2.614 1.00 94.88 105 VAL A C 1
ATOM 826 O O . VAL A 1 105 ? 5.433 0.886 -1.810 1.00 94.88 105 VAL A O 1
ATOM 829 N N . THR A 1 106 ? 7.506 0.117 -2.254 1.00 95.00 106 THR A N 1
ATOM 830 C CA . THR A 1 106 ? 7.895 -0.079 -0.852 1.00 95.00 106 THR A CA 1
ATOM 831 C C . THR A 1 106 ? 8.926 0.963 -0.450 1.00 95.00 106 THR A C 1
ATOM 833 O O . THR A 1 106 ? 9.919 1.167 -1.146 1.00 95.00 106 THR A O 1
ATOM 836 N N . HIS A 1 107 ? 8.721 1.620 0.687 1.00 94.31 107 HIS A N 1
ATOM 837 C CA . HIS A 1 107 ? 9.640 2.640 1.181 1.00 94.31 107 HIS A CA 1
ATOM 838 C C . HIS A 1 107 ? 9.759 2.605 2.709 1.00 94.31 107 HIS A C 1
ATOM 840 O O . HIS A 1 107 ? 8.804 2.268 3.411 1.00 94.31 107 HIS A O 1
ATOM 846 N N . THR A 1 108 ? 10.930 2.971 3.234 1.00 92.75 108 THR A N 1
ATOM 847 C CA . THR A 1 108 ? 11.166 3.108 4.685 1.00 92.75 108 THR A CA 1
ATOM 848 C C . THR A 1 108 ? 11.362 4.563 5.119 1.00 92.75 108 THR A C 1
ATOM 850 O O . THR A 1 108 ? 11.218 4.880 6.295 1.00 92.75 108 THR A O 1
ATOM 853 N N . ALA A 1 109 ? 11.633 5.465 4.172 1.00 91.44 109 ALA A N 1
ATOM 854 C CA . ALA A 1 109 ? 11.805 6.905 4.375 1.00 91.44 109 ALA A CA 1
ATOM 855 C C . ALA A 1 109 ? 11.157 7.731 3.245 1.00 91.44 109 ALA A C 1
ATOM 857 O O . ALA A 1 1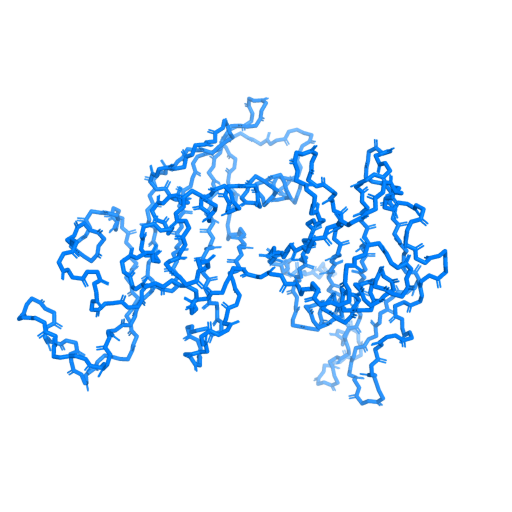09 ? 10.861 7.207 2.164 1.00 91.44 109 ALA A O 1
ATOM 858 N N . ASN A 1 110 ? 10.964 9.035 3.467 1.00 90.25 110 ASN A N 1
ATOM 859 C CA . ASN A 1 110 ? 10.382 9.938 2.462 1.00 90.25 110 ASN A CA 1
ATOM 860 C C . ASN A 1 110 ? 11.252 10.006 1.199 1.00 90.25 110 ASN A C 1
ATOM 862 O O . ASN A 1 110 ? 10.743 10.011 0.084 1.00 90.25 110 ASN A O 1
ATOM 866 N N . GLU A 1 111 ? 12.568 9.990 1.371 1.00 91.81 111 GLU A N 1
ATOM 867 C CA . GLU A 1 111 ? 13.557 10.007 0.301 1.00 91.81 111 GLU A CA 1
ATOM 868 C C . GLU A 1 111 ? 13.469 8.719 -0.539 1.00 91.81 111 GLU A C 1
ATOM 870 O O . GLU A 1 111 ? 13.456 8.779 -1.766 1.00 91.81 111 GLU A O 1
ATOM 875 N N . THR A 1 112 ? 13.279 7.549 0.091 1.00 93.25 112 THR A N 1
ATOM 876 C CA . THR A 1 112 ? 13.025 6.298 -0.652 1.00 93.25 112 THR A CA 1
ATOM 877 C C . THR A 1 112 ? 11.681 6.323 -1.394 1.00 93.25 112 THR A C 1
ATOM 879 O O . THR A 1 112 ? 11.613 5.839 -2.522 1.00 93.25 112 THR A O 1
ATOM 882 N N . LYS A 1 113 ? 10.633 6.953 -0.828 1.00 92.94 113 LYS A N 1
ATOM 883 C CA . LYS A 1 113 ? 9.338 7.164 -1.513 1.00 92.94 113 LYS A CA 1
ATOM 884 C C . LYS A 1 113 ? 9.515 8.049 -2.747 1.00 92.94 113 LYS A C 1
ATOM 886 O O . LYS A 1 113 ? 8.982 7.734 -3.812 1.00 92.94 113 LYS A O 1
ATOM 891 N N . TYR A 1 114 ? 10.297 9.121 -2.620 1.00 91.94 114 TYR A N 1
ATOM 892 C CA . TYR A 1 114 ? 10.623 10.030 -3.716 1.00 91.94 114 TYR A CA 1
ATOM 893 C C . TYR A 1 114 ? 11.357 9.308 -4.850 1.00 91.94 114 TYR A C 1
ATOM 895 O O . TYR A 1 114 ? 10.916 9.385 -5.998 1.00 91.94 114 TYR A O 1
ATOM 903 N N . VAL A 1 115 ? 12.416 8.551 -4.532 1.00 93.62 115 VAL A N 1
ATOM 904 C CA . VAL A 1 115 ? 13.180 7.785 -5.532 1.00 93.62 115 VAL A CA 1
ATOM 905 C C . VAL A 1 115 ? 12.276 6.794 -6.265 1.00 93.62 115 VAL A C 1
ATOM 907 O O . VAL A 1 115 ? 12.200 6.839 -7.493 1.00 93.62 115 VAL A O 1
ATOM 910 N N . ALA A 1 116 ? 11.526 5.959 -5.537 1.00 93.31 116 ALA A N 1
ATOM 911 C CA . ALA A 1 116 ? 10.615 4.992 -6.150 1.00 93.31 116 ALA A CA 1
ATOM 912 C C . ALA A 1 116 ? 9.553 5.662 -7.039 1.00 93.31 116 ALA A C 1
ATOM 914 O O . ALA A 1 116 ? 9.262 5.170 -8.128 1.00 93.31 116 ALA A O 1
ATOM 915 N N . SER A 1 117 ? 9.017 6.815 -6.625 1.00 91.00 117 SER A N 1
ATOM 916 C CA . SER A 1 117 ? 8.036 7.562 -7.423 1.00 91.00 117 SER A CA 1
ATOM 917 C C . SER A 1 117 ? 8.640 8.097 -8.724 1.00 91.00 117 SER A C 1
ATOM 919 O O . SER A 1 117 ? 8.020 7.991 -9.781 1.00 91.00 117 SER A O 1
ATOM 921 N N . LYS A 1 118 ? 9.869 8.633 -8.685 1.00 92.69 118 LYS A N 1
ATOM 922 C CA . LYS A 1 118 ? 10.568 9.109 -9.892 1.00 92.69 118 LYS A CA 1
ATOM 923 C C . LYS A 1 118 ? 10.867 7.969 -10.858 1.00 92.69 118 LYS A C 1
ATOM 925 O O . LYS A 1 118 ? 10.639 8.116 -12.061 1.00 92.69 118 LYS A O 1
ATOM 930 N N . VAL A 1 119 ? 11.305 6.827 -10.332 1.00 93.69 119 VAL A N 1
ATOM 931 C CA . VAL A 1 119 ? 11.521 5.615 -11.127 1.00 93.69 119 VAL A CA 1
ATOM 932 C C . VAL A 1 119 ? 10.212 5.137 -11.759 1.00 93.69 119 VAL A C 1
ATOM 934 O O . VAL A 1 119 ? 10.176 4.935 -12.970 1.00 93.69 119 VAL A O 1
ATOM 937 N N . SER A 1 120 ? 9.127 5.036 -10.983 1.00 93.88 120 SER A N 1
ATOM 938 C CA . SER A 1 120 ? 7.794 4.655 -11.474 1.00 93.88 120 SER A CA 1
ATOM 939 C C . SER A 1 120 ? 7.348 5.541 -12.645 1.00 93.88 120 SER A C 1
ATOM 941 O O . SER A 1 120 ? 7.053 5.039 -13.733 1.00 93.88 120 SER A O 1
ATOM 943 N N . CYS A 1 121 ? 7.428 6.868 -12.490 1.00 92.38 121 CYS A N 1
ATOM 944 C CA . CYS A 1 121 ? 7.109 7.815 -13.560 1.00 92.38 121 CYS A CA 1
ATOM 945 C C . CYS A 1 121 ? 7.980 7.617 -14.810 1.00 92.38 121 CYS A C 1
ATOM 947 O O . CYS A 1 121 ? 7.472 7.664 -15.935 1.00 92.38 121 CYS A O 1
ATOM 949 N N . ARG A 1 122 ? 9.292 7.390 -14.647 1.00 93.69 122 ARG A N 1
ATOM 950 C CA . ARG A 1 122 ? 10.200 7.172 -15.783 1.00 93.69 122 ARG A CA 1
ATOM 951 C C . ARG A 1 122 ? 9.881 5.880 -16.530 1.00 93.69 122 ARG A C 1
ATOM 953 O O . ARG A 1 122 ? 9.906 5.890 -17.763 1.00 93.69 122 ARG A O 1
ATOM 960 N N . ILE A 1 123 ? 9.596 4.804 -15.803 1.00 94.75 123 ILE A N 1
ATOM 961 C CA . ILE A 1 123 ? 9.266 3.493 -16.367 1.00 94.75 123 ILE A CA 1
ATOM 962 C C . ILE A 1 123 ? 7.933 3.545 -17.107 1.00 94.75 123 ILE A C 1
ATOM 964 O O . ILE A 1 123 ? 7.864 3.126 -18.259 1.00 94.75 123 ILE A O 1
ATOM 968 N N . VAL A 1 124 ? 6.905 4.164 -16.526 1.00 94.62 124 VAL A N 1
ATOM 969 C CA . VAL A 1 124 ? 5.622 4.353 -17.216 1.00 94.62 124 VAL A CA 1
ATOM 970 C C . VAL A 1 124 ? 5.787 5.185 -18.484 1.00 94.62 124 VAL A C 1
ATOM 972 O O . VAL A 1 124 ? 5.236 4.832 -19.526 1.00 94.62 124 VAL A O 1
ATOM 975 N N . ARG A 1 125 ? 6.596 6.251 -18.448 1.00 94.50 125 ARG A N 1
ATOM 976 C CA . ARG A 1 125 ? 6.919 7.018 -19.657 1.00 94.50 125 ARG A CA 1
ATOM 977 C C . ARG A 1 125 ? 7.602 6.149 -20.713 1.00 94.50 125 ARG A C 1
ATOM 979 O O . ARG A 1 125 ? 7.212 6.206 -21.871 1.00 94.50 125 ARG A O 1
ATOM 986 N N . HIS A 1 126 ? 8.559 5.311 -20.316 1.00 95.00 126 HIS A N 1
ATOM 987 C CA . HIS A 1 126 ? 9.203 4.368 -21.230 1.00 95.00 126 HIS A CA 1
ATOM 988 C C . HIS A 1 126 ? 8.192 3.398 -21.860 1.00 95.00 126 HIS A C 1
ATOM 990 O O . HIS A 1 126 ? 8.199 3.210 -23.075 1.00 95.00 126 HIS A O 1
ATOM 996 N N . PHE A 1 127 ? 7.275 2.840 -21.067 1.00 95.75 127 PHE A N 1
ATOM 997 C CA . PHE A 1 127 ? 6.218 1.969 -21.579 1.00 95.75 127 PHE A CA 1
ATOM 998 C C . PHE A 1 127 ? 5.285 2.687 -22.561 1.00 95.75 127 PHE A C 1
ATOM 1000 O O . PHE A 1 127 ? 4.892 2.092 -23.565 1.00 95.75 127 PHE A O 1
ATOM 1007 N N . LYS A 1 128 ? 4.968 3.968 -22.329 1.00 96.00 128 LYS A N 1
ATOM 1008 C CA . LYS A 1 128 ? 4.215 4.798 -23.284 1.00 96.00 128 LYS A CA 1
ATOM 1009 C C . LYS A 1 128 ? 4.993 5.029 -24.580 1.00 96.00 128 LYS A C 1
ATOM 1011 O O . LYS A 1 128 ? 4.443 4.826 -25.660 1.00 96.00 128 LYS A O 1
ATOM 1016 N N . ASP A 1 129 ? 6.277 5.376 -24.488 1.00 95.31 129 ASP A N 1
ATOM 1017 C CA . ASP A 1 129 ? 7.149 5.597 -25.652 1.00 95.31 129 ASP A CA 1
ATOM 1018 C C . ASP A 1 129 ? 7.263 4.325 -26.520 1.00 95.31 129 ASP A C 1
ATOM 1020 O O . ASP A 1 129 ? 7.271 4.390 -27.751 1.00 95.31 129 ASP A O 1
ATOM 1024 N N . LYS A 1 130 ? 7.287 3.149 -25.878 1.00 95.12 130 LYS A N 1
ATOM 1025 C CA . LYS A 1 130 ? 7.288 1.826 -26.524 1.00 95.12 130 LYS A CA 1
ATOM 1026 C C . LYS A 1 130 ? 5.900 1.328 -26.943 1.00 95.12 130 LYS A C 1
ATOM 1028 O O . LYS A 1 130 ? 5.796 0.250 -27.522 1.00 95.12 130 LYS A O 1
ATOM 1033 N N . LYS A 1 131 ? 4.843 2.112 -26.699 1.00 95.31 131 LYS A N 1
ATOM 1034 C CA . LYS A 1 131 ? 3.434 1.775 -26.978 1.00 95.31 131 LYS A CA 1
ATOM 1035 C C . LYS A 1 131 ? 2.933 0.526 -26.243 1.00 95.31 131 LYS A C 1
ATOM 1037 O O . LYS A 1 131 ? 1.977 -0.105 -26.684 1.00 95.31 131 LYS A O 1
ATOM 1042 N N . HIS A 1 132 ? 3.557 0.171 -25.122 1.00 95.00 132 HIS A N 1
ATOM 1043 C CA . HIS A 1 132 ? 3.051 -0.874 -24.235 1.00 95.00 132 HIS A CA 1
ATOM 1044 C C . HIS A 1 132 ? 1.918 -0.387 -23.329 1.00 95.00 132 HIS A C 1
ATOM 1046 O O . HIS A 1 132 ? 1.094 -1.180 -22.888 1.00 95.00 132 HIS A O 1
ATOM 1052 N N . VAL A 1 133 ? 1.860 0.922 -23.098 1.00 95.75 133 VAL A N 1
ATOM 1053 C CA . VAL A 1 133 ? 0.799 1.634 -22.383 1.00 95.75 133 VAL A CA 1
ATOM 1054 C C . VAL A 1 133 ? 0.241 2.698 -23.332 1.00 95.75 133 VAL A C 1
ATOM 1056 O O . VAL A 1 133 ? 1.006 3.307 -24.086 1.00 95.75 133 VAL A O 1
ATOM 1059 N N . GLY A 1 134 ? -1.073 2.934 -23.327 1.00 93.69 134 GLY A N 1
ATOM 1060 C CA . GLY A 1 134 ? -1.678 3.980 -24.148 1.00 93.69 134 GLY A CA 1
ATOM 1061 C C . GLY A 1 134 ? -1.214 5.377 -23.729 1.00 93.69 134 GLY A C 1
ATOM 1062 O O . GLY A 1 134 ? -0.981 5.655 -22.554 1.00 93.69 134 GLY A O 1
ATOM 1063 N N . ALA A 1 135 ? -1.095 6.301 -24.686 1.00 93.25 135 ALA A N 1
ATOM 1064 C CA . ALA A 1 135 ? -0.615 7.658 -24.400 1.00 93.25 135 ALA A CA 1
ATOM 1065 C C . ALA A 1 135 ? -1.483 8.387 -23.352 1.00 93.25 135 ALA A C 1
ATOM 1067 O O . ALA A 1 135 ? -0.942 9.068 -22.476 1.00 93.25 135 ALA A O 1
ATOM 1068 N N . ALA A 1 136 ? -2.803 8.178 -23.420 1.00 93.38 136 ALA A N 1
ATOM 1069 C CA . ALA A 1 136 ? -3.801 8.738 -22.509 1.00 93.38 136 ALA A CA 1
ATOM 1070 C C . ALA A 1 136 ? -4.040 7.898 -21.240 1.00 93.38 136 ALA A C 1
ATOM 1072 O O . ALA A 1 136 ? -4.739 8.361 -20.348 1.00 93.38 136 ALA A O 1
ATOM 1073 N N . ASP A 1 137 ? -3.487 6.684 -21.143 1.00 93.00 137 ASP A N 1
ATOM 1074 C CA . ASP A 1 137 ? -3.646 5.870 -19.936 1.00 93.00 137 ASP A CA 1
ATOM 1075 C C . ASP A 1 137 ? -2.798 6.466 -18.805 1.00 93.00 137 ASP A C 1
ATOM 1077 O O . ASP A 1 137 ? -1.609 6.749 -18.982 1.00 93.00 137 ASP A O 1
ATOM 1081 N N . GLU A 1 138 ? -3.390 6.657 -17.633 1.00 91.25 138 GLU A N 1
ATOM 1082 C CA . GLU A 1 138 ? -2.715 7.210 -16.458 1.00 91.25 138 GLU A CA 1
ATOM 1083 C C . GLU A 1 138 ? -2.543 6.161 -15.360 1.00 91.25 138 GLU A C 1
ATOM 1085 O O . GLU A 1 138 ? -3.228 5.134 -15.331 1.00 91.25 138 GLU A O 1
ATOM 1090 N N . ILE A 1 139 ? -1.588 6.417 -14.464 1.00 91.62 139 ILE A N 1
ATOM 1091 C CA . ILE A 1 139 ? -1.406 5.606 -13.263 1.00 91.62 139 ILE A CA 1
ATOM 1092 C C . ILE A 1 139 ? -2.613 5.845 -12.357 1.00 91.62 139 ILE A C 1
ATOM 1094 O O . ILE A 1 139 ? -2.848 6.969 -11.921 1.00 91.62 139 ILE A O 1
ATOM 1098 N N . LYS A 1 140 ? -3.336 4.779 -12.034 1.00 91.62 140 LYS A N 1
ATOM 1099 C CA . LYS A 1 140 ? -4.414 4.783 -11.051 1.00 91.62 140 LYS A CA 1
ATOM 1100 C C . LYS A 1 140 ? -3.853 4.489 -9.667 1.00 91.62 140 LYS A C 1
ATOM 1102 O O . LYS A 1 140 ? -3.002 3.614 -9.492 1.00 91.62 140 LYS A O 1
ATOM 1107 N N . ARG A 1 141 ? -4.360 5.217 -8.681 1.00 92.69 141 ARG A N 1
ATOM 1108 C CA . ARG A 1 141 ? -4.005 5.117 -7.264 1.00 92.69 141 ARG A CA 1
ATOM 1109 C C . ARG A 1 141 ? -5.283 4.972 -6.457 1.00 92.69 141 ARG A C 1
ATOM 1111 O O . ARG A 1 141 ? -6.323 5.485 -6.857 1.00 92.69 141 ARG A O 1
ATOM 1118 N N . ILE A 1 142 ? -5.206 4.300 -5.314 1.00 94.38 142 ILE A N 1
ATOM 1119 C CA . ILE A 1 142 ? -6.305 4.316 -4.346 1.00 94.38 142 ILE A CA 1
ATOM 1120 C C . ILE A 1 142 ? -6.125 5.569 -3.493 1.00 94.38 142 ILE A C 1
ATOM 1122 O O . ILE A 1 142 ? -5.337 5.566 -2.547 1.00 94.38 142 ILE A O 1
ATOM 1126 N N . GLU A 1 143 ? -6.813 6.644 -3.860 1.00 95.69 143 GLU A N 1
ATOM 1127 C CA . GLU A 1 143 ? -6.721 7.945 -3.192 1.00 95.69 143 GLU A CA 1
ATOM 1128 C C . GLU A 1 143 ? -7.926 8.197 -2.285 1.00 95.69 143 GLU A C 1
ATOM 1130 O O . GLU A 1 143 ? -9.028 7.698 -2.530 1.00 95.69 143 GLU A O 1
ATOM 1135 N N . PHE A 1 144 ? -7.727 9.000 -1.241 1.00 96.00 144 PHE A N 1
ATOM 1136 C CA . PHE A 1 144 ? -8.773 9.352 -0.281 1.00 96.00 144 PHE A CA 1
ATOM 1137 C C . PHE A 1 144 ? -10.021 9.937 -0.962 1.00 96.00 144 PHE A C 1
ATOM 1139 O O . PHE A 1 144 ? -11.148 9.553 -0.634 1.00 96.00 144 PHE A O 1
ATOM 1146 N N . GLY A 1 145 ? -9.809 10.846 -1.918 1.00 94.38 145 GLY A N 1
ATOM 1147 C CA . GLY A 1 145 ? -10.850 11.581 -2.635 1.00 94.38 145 GLY A CA 1
ATOM 1148 C C . GLY A 1 145 ? -11.678 10.740 -3.606 1.00 94.38 145 GLY A C 1
ATOM 1149 O O . GLY A 1 145 ? -12.729 11.198 -4.046 1.00 94.38 145 GLY A O 1
ATOM 1150 N N . LEU A 1 146 ? -11.268 9.502 -3.909 1.00 93.75 146 LEU A N 1
ATOM 1151 C CA . LEU A 1 146 ? -12.068 8.614 -4.758 1.00 93.75 146 LEU A CA 1
ATOM 1152 C C . LEU A 1 146 ? -13.333 8.121 -4.049 1.00 93.75 146 LEU A C 1
ATOM 1154 O O . LEU A 1 146 ? -14.293 7.739 -4.713 1.00 93.75 146 LEU A O 1
ATOM 1158 N N . PHE A 1 147 ? -13.367 8.159 -2.716 1.00 93.94 147 PHE A N 1
ATOM 1159 C CA . PHE A 1 147 ? -14.458 7.617 -1.916 1.00 93.94 147 PHE A CA 1
ATOM 1160 C C . PHE A 1 147 ? -15.360 8.705 -1.328 1.00 93.94 147 PHE A C 1
ATOM 1162 O O . PHE A 1 147 ? -14.888 9.694 -0.764 1.00 93.94 147 PHE A O 1
ATOM 1169 N N . THR A 1 148 ? -16.667 8.439 -1.307 1.00 93.75 148 THR A N 1
ATOM 1170 C CA . THR A 1 148 ? -17.583 9.106 -0.369 1.00 93.75 148 THR A CA 1
ATOM 1171 C C . THR A 1 148 ? -17.245 8.711 1.074 1.00 93.75 148 THR A C 1
ATOM 1173 O O . THR A 1 148 ? -16.622 7.671 1.305 1.00 93.75 148 THR A O 1
ATOM 1176 N N . ASN A 1 149 ? -17.670 9.495 2.072 1.00 93.56 149 ASN A N 1
ATOM 1177 C CA . ASN A 1 149 ? -17.418 9.161 3.483 1.00 93.56 149 ASN A CA 1
ATOM 1178 C C . ASN A 1 149 ? -17.932 7.747 3.864 1.00 93.56 149 ASN A C 1
ATOM 1180 O O . ASN A 1 149 ? -17.136 6.951 4.377 1.00 93.56 149 ASN A O 1
ATOM 1184 N N . PRO A 1 150 ? -19.178 7.344 3.522 1.00 93.56 150 PRO A N 1
ATOM 1185 C CA . PRO A 1 150 ? -19.637 5.971 3.751 1.00 93.56 150 PRO A CA 1
ATOM 1186 C C . PRO A 1 150 ? -18.886 4.928 2.919 1.00 93.56 150 PRO A C 1
ATOM 1188 O O . PRO A 1 150 ? -18.555 3.859 3.432 1.00 93.56 150 PRO A O 1
ATOM 1191 N N . GLY A 1 151 ? -18.568 5.233 1.655 1.00 94.00 151 GLY A N 1
ATOM 1192 C CA . GLY A 1 151 ? -17.787 4.342 0.794 1.00 94.00 151 GLY A CA 1
ATOM 1193 C C . GLY A 1 151 ? -16.406 4.039 1.376 1.00 94.00 151 GLY A C 1
ATOM 1194 O O . GLY A 1 151 ? -15.974 2.888 1.391 1.00 94.00 151 GLY A O 1
ATOM 1195 N N . ARG A 1 152 ? -15.747 5.050 1.948 1.00 94.69 152 ARG A N 1
ATOM 1196 C CA . ARG A 1 152 ? -14.441 4.920 2.602 1.00 94.69 152 ARG A CA 1
ATOM 1197 C C . ARG A 1 152 ? -14.510 4.061 3.855 1.00 94.69 152 ARG A C 1
ATOM 1199 O O . ARG A 1 152 ? -13.653 3.202 4.047 1.00 94.69 152 ARG A O 1
ATOM 1206 N N . ILE A 1 153 ? -15.540 4.235 4.681 1.00 94.12 153 ILE A N 1
ATOM 1207 C CA . ILE A 1 153 ? -15.747 3.374 5.853 1.00 94.12 153 ILE A CA 1
ATOM 1208 C C . ILE A 1 153 ? -15.981 1.928 5.414 1.00 94.12 153 ILE A C 1
ATOM 1210 O O . ILE A 1 153 ? -15.319 1.032 5.932 1.00 94.12 153 ILE A O 1
ATOM 1214 N N . ASN A 1 154 ? -16.834 1.693 4.415 1.00 93.81 154 ASN A N 1
ATOM 1215 C CA . ASN A 1 154 ? -17.056 0.354 3.862 1.00 93.81 154 ASN A CA 1
ATOM 1216 C C . ASN A 1 154 ? -15.767 -0.270 3.307 1.00 93.81 154 ASN A C 1
ATOM 1218 O O . ASN A 1 154 ? -15.539 -1.462 3.502 1.00 93.81 154 ASN A O 1
ATOM 1222 N N . TYR A 1 155 ? -14.901 0.528 2.680 1.00 95.12 155 TYR A N 1
ATOM 1223 C CA . TYR A 1 155 ? -13.598 0.076 2.203 1.00 95.12 155 TYR A CA 1
ATOM 1224 C C . TYR A 1 155 ? -12.675 -0.355 3.353 1.00 95.12 155 TYR A C 1
ATOM 1226 O O . TYR A 1 155 ? -12.141 -1.464 3.331 1.00 95.12 155 TYR A O 1
ATOM 1234 N N . PHE A 1 156 ? -12.557 0.440 4.422 1.00 95.44 156 PHE A N 1
ATOM 1235 C CA . PHE A 1 156 ? -11.824 0.013 5.620 1.00 95.44 156 PHE A CA 1
ATOM 1236 C C . PHE A 1 156 ? -12.454 -1.227 6.279 1.00 95.44 156 PHE A C 1
ATOM 1238 O O . PHE A 1 156 ? -11.731 -2.105 6.745 1.00 95.44 156 PHE A O 1
ATOM 1245 N N . LEU A 1 157 ? -13.784 -1.356 6.295 1.00 93.44 157 LEU A N 1
ATOM 1246 C CA . LEU A 1 157 ? -14.472 -2.550 6.803 1.00 93.44 157 LEU A CA 1
ATOM 1247 C C . LEU A 1 157 ? -14.170 -3.801 5.968 1.00 93.44 157 LEU A C 1
ATOM 1249 O O . LEU A 1 157 ? -13.956 -4.870 6.540 1.00 93.44 157 LEU A O 1
ATOM 1253 N N . ALA A 1 158 ? -14.101 -3.667 4.642 1.00 94.06 158 ALA A N 1
ATOM 1254 C CA . ALA A 1 158 ? -13.718 -4.743 3.729 1.00 94.06 158 ALA A CA 1
ATOM 1255 C C . ALA A 1 158 ? -12.291 -5.245 3.992 1.00 94.06 158 ALA A C 1
ATOM 1257 O O . ALA A 1 158 ? -12.043 -6.447 3.966 1.00 94.06 158 ALA A O 1
ATOM 1258 N N . LEU A 1 159 ? -11.372 -4.335 4.321 1.00 95.06 159 LEU A N 1
ATOM 1259 C CA . LEU A 1 159 ? -9.992 -4.681 4.661 1.00 95.06 159 LEU A CA 1
ATOM 1260 C C . LEU A 1 159 ? -9.807 -5.178 6.091 1.00 95.06 159 LEU A C 1
ATOM 1262 O O . LEU A 1 159 ? -8.727 -5.665 6.401 1.00 95.06 159 LEU A O 1
ATOM 1266 N N . THR A 1 160 ? -10.820 -5.039 6.948 1.00 94.44 160 THR A N 1
ATOM 1267 C CA . THR A 1 160 ? -10.766 -5.422 8.361 1.00 94.44 160 THR A CA 1
ATOM 1268 C C . THR A 1 160 ? -11.768 -6.533 8.668 1.00 94.44 160 THR A C 1
ATOM 1270 O O . THR A 1 160 ? -11.450 -7.705 8.507 1.00 94.44 160 THR A O 1
ATOM 1273 N N . GLN A 1 161 ? -12.986 -6.190 9.082 1.00 90.25 161 GLN A N 1
ATOM 1274 C CA . GLN A 1 161 ? -14.000 -7.138 9.556 1.00 90.25 161 GLN A CA 1
ATOM 1275 C C . GLN A 1 161 ? -14.426 -8.164 8.501 1.00 90.25 161 GLN A C 1
ATOM 1277 O O . GLN A 1 161 ? -14.746 -9.294 8.855 1.00 90.25 161 GLN A O 1
ATOM 1282 N N . ASN A 1 162 ? -14.414 -7.780 7.223 1.00 89.12 162 ASN A N 1
ATOM 1283 C CA . ASN A 1 162 ? -14.851 -8.637 6.120 1.00 89.12 162 ASN A CA 1
ATOM 1284 C C . ASN A 1 162 ? -13.672 -9.145 5.277 1.00 89.12 162 ASN A C 1
ATOM 1286 O O . ASN A 1 162 ? -13.849 -9.450 4.097 1.00 89.12 162 ASN A O 1
ATOM 1290 N N . VAL A 1 163 ? -12.470 -9.212 5.862 1.00 88.44 163 VAL A N 1
ATOM 1291 C CA . VAL A 1 163 ? -11.287 -9.708 5.158 1.00 88.44 163 VAL A CA 1
ATOM 1292 C C . VAL A 1 163 ? -11.495 -11.165 4.734 1.00 88.44 163 VAL A C 1
ATOM 1294 O O . VAL A 1 163 ? -11.801 -12.032 5.550 1.00 88.44 163 VAL A O 1
ATOM 1297 N N . SER A 1 164 ? -11.323 -11.439 3.442 1.00 86.94 164 SER A N 1
ATOM 1298 C CA . SER A 1 164 ? -11.371 -12.793 2.885 1.00 86.94 164 SER A CA 1
ATOM 1299 C C . SER A 1 164 ? -9.956 -13.239 2.540 1.00 86.94 164 SER A C 1
ATOM 1301 O O . SER A 1 164 ? -9.509 -13.066 1.410 1.00 86.94 164 SER A O 1
ATOM 1303 N N . SER A 1 165 ? -9.247 -13.796 3.520 1.00 92.00 165 SER A N 1
ATOM 1304 C CA . SER A 1 165 ? -7.864 -14.259 3.381 1.00 92.00 165 SER A CA 1
ATOM 1305 C C . SER A 1 165 ? -7.697 -15.636 4.019 1.00 92.00 165 SER A C 1
ATOM 1307 O O . SER A 1 165 ? -8.241 -15.901 5.090 1.00 92.00 165 SER A O 1
ATOM 1309 N N . SER A 1 166 ? -6.919 -16.515 3.383 1.00 92.38 166 SER A N 1
ATOM 1310 C CA . SER A 1 166 ? -6.483 -17.771 4.011 1.00 92.38 166 SER A CA 1
ATOM 1311 C C . SER A 1 166 ? -5.325 -17.569 4.989 1.00 92.38 166 SER A C 1
ATOM 1313 O O . SER A 1 166 ? -5.058 -18.448 5.801 1.00 92.38 166 SER A O 1
ATOM 1315 N N . LEU A 1 167 ? -4.617 -16.439 4.888 1.00 96.00 167 LEU A N 1
ATOM 1316 C CA . LEU A 1 167 ? -3.481 -16.091 5.738 1.00 96.00 167 LEU A CA 1
ATOM 1317 C C . LEU A 1 167 ? -3.921 -15.324 6.985 1.00 96.00 167 LEU A C 1
ATOM 1319 O O . LEU A 1 167 ? -3.345 -15.527 8.049 1.00 96.00 167 LEU A O 1
ATOM 1323 N N . LEU A 1 168 ? -4.886 -14.411 6.848 1.00 96.88 168 LEU A N 1
ATOM 1324 C CA . LEU A 1 168 ? -5.235 -13.421 7.864 1.00 96.88 168 LEU A CA 1
ATOM 1325 C C . LEU A 1 168 ? -6.672 -13.589 8.352 1.00 96.88 168 LEU A C 1
ATOM 1327 O O . LEU A 1 168 ? -7.613 -13.649 7.570 1.00 96.88 168 LEU A O 1
ATOM 1331 N N . THR A 1 169 ? -6.848 -13.566 9.669 1.00 96.88 169 THR A N 1
ATOM 1332 C CA . THR A 1 169 ? -8.157 -13.493 10.325 1.00 96.88 169 THR A CA 1
ATOM 1333 C C . THR A 1 169 ? -8.208 -12.240 11.185 1.00 96.88 169 THR A C 1
ATOM 1335 O O . THR A 1 169 ? -7.369 -12.059 12.068 1.00 96.88 169 THR A O 1
ATOM 1338 N N . PHE A 1 170 ? -9.180 -11.364 10.932 1.00 96.69 170 PHE A N 1
ATOM 1339 C CA . PHE A 1 170 ? -9.382 -10.160 11.737 1.00 96.69 170 PHE A CA 1
ATOM 1340 C C . PHE A 1 170 ? -9.666 -10.506 13.206 1.00 96.69 170 PHE A C 1
ATOM 1342 O O . PHE A 1 170 ? -10.449 -11.407 13.500 1.00 96.69 170 PHE A O 1
ATOM 1349 N N . ASP A 1 171 ? -9.020 -9.783 14.121 1.00 95.50 171 ASP A N 1
ATOM 1350 C CA . ASP A 1 171 ? -9.180 -9.935 15.572 1.00 95.50 171 ASP A CA 1
ATOM 1351 C C . ASP A 1 171 ? -9.818 -8.681 16.187 1.00 95.50 171 ASP A C 1
ATOM 1353 O O . ASP A 1 171 ? -10.822 -8.778 16.890 1.00 95.50 171 ASP A O 1
ATOM 1357 N N . ASP A 1 172 ? -9.262 -7.488 15.930 1.00 95.31 172 ASP A N 1
ATOM 1358 C CA . ASP A 1 172 ? -9.787 -6.246 16.514 1.00 95.31 172 ASP A CA 1
ATOM 1359 C C . ASP A 1 172 ? -9.330 -4.972 15.783 1.00 95.31 172 ASP A C 1
ATOM 1361 O O . ASP A 1 172 ? -8.277 -4.944 15.147 1.00 95.31 172 ASP A O 1
ATOM 1365 N N . LEU A 1 173 ? -10.074 -3.877 15.966 1.00 94.75 173 LEU A N 1
ATOM 1366 C CA . LEU A 1 173 ? -9.598 -2.518 15.702 1.00 94.75 173 LEU A CA 1
ATOM 1367 C C . LEU A 1 173 ? -8.966 -1.973 16.985 1.00 94.75 173 LEU A C 1
ATOM 1369 O O . LEU A 1 173 ? -9.651 -1.768 17.986 1.00 94.75 173 LEU A O 1
ATOM 1373 N N . VAL A 1 174 ? -7.654 -1.760 16.938 1.00 94.44 174 VAL A N 1
ATOM 1374 C CA . VAL A 1 174 ? -6.836 -1.243 18.043 1.00 94.44 174 VAL A CA 1
ATOM 1375 C C . VAL A 1 174 ? -6.910 0.280 18.108 1.00 94.44 174 VAL A C 1
ATOM 1377 O O . VAL A 1 174 ? -6.914 0.861 19.193 1.00 94.44 174 VAL A O 1
ATOM 1380 N N . ASP A 1 175 ? -6.957 0.919 16.940 1.00 95.06 175 ASP A N 1
ATOM 1381 C CA . ASP A 1 175 ? -6.974 2.370 16.797 1.00 95.06 175 ASP A CA 1
ATOM 1382 C C . ASP A 1 175 ? -7.794 2.778 15.569 1.00 95.06 175 ASP A C 1
ATOM 1384 O O . ASP A 1 175 ? -7.785 2.067 14.558 1.00 95.06 175 ASP A O 1
ATOM 1388 N N . VAL A 1 176 ? -8.492 3.906 15.657 1.00 95.12 176 VAL A N 1
ATOM 1389 C CA . VAL A 1 176 ? -9.130 4.571 14.517 1.00 95.12 176 VAL A CA 1
ATOM 1390 C C . VAL A 1 176 ? -8.913 6.077 14.618 1.00 95.12 176 VAL A C 1
ATOM 1392 O O . VAL A 1 176 ? -9.121 6.670 15.681 1.00 95.12 176 VAL A O 1
ATOM 1395 N N . GLU A 1 177 ? -8.547 6.698 13.500 1.00 95.75 177 GLU A N 1
ATOM 1396 C CA . GLU A 1 177 ? -8.402 8.149 13.390 1.00 95.75 177 GLU A CA 1
ATOM 1397 C C . GLU A 1 177 ? -9.363 8.703 12.336 1.00 95.75 177 GLU A C 1
ATOM 1399 O O . GLU A 1 177 ? -9.454 8.201 11.206 1.00 95.75 177 GLU A O 1
ATOM 1404 N N . PHE A 1 178 ? -10.106 9.736 12.723 1.00 94.06 178 PHE A N 1
ATOM 1405 C CA . PHE A 1 178 ? -11.091 10.383 11.871 1.00 94.06 178 PHE A CA 1
ATOM 1406 C C . PHE A 1 178 ? -11.273 11.855 12.229 1.00 94.06 178 PHE A C 1
ATOM 1408 O O . PHE A 1 178 ? -11.004 12.276 13.349 1.00 94.06 178 PHE A O 1
ATOM 1415 N N . SER A 1 179 ? -11.806 12.630 11.291 1.00 93.50 179 SER A N 1
ATOM 1416 C CA . SER A 1 179 ? -12.210 14.021 11.515 1.00 93.50 179 SER A CA 1
ATOM 1417 C C . SER A 1 179 ? -13.691 14.219 11.194 1.00 93.50 179 SER A C 1
ATOM 1419 O O . SER A 1 179 ? -14.219 13.491 10.352 1.00 93.50 179 SER A O 1
ATOM 1421 N N . PRO A 1 180 ? -14.397 15.174 11.819 1.00 92.31 180 PRO A N 1
ATOM 1422 C CA . PRO A 1 180 ? -15.751 15.509 11.394 1.00 92.31 180 PRO A CA 1
ATOM 1423 C C . PRO A 1 180 ? -15.772 16.031 9.949 1.00 92.31 180 PRO A C 1
ATOM 1425 O O . PRO A 1 180 ? -14.799 16.598 9.447 1.00 92.31 180 PRO A O 1
ATOM 1428 N N . GLU A 1 181 ? -16.897 15.828 9.274 1.00 87.31 181 GLU A N 1
ATOM 1429 C CA . GLU A 1 181 ? -17.233 16.534 8.040 1.00 87.31 181 GLU A CA 1
ATOM 1430 C C . GLU A 1 181 ? -17.503 18.009 8.364 1.00 87.31 181 GLU A C 1
ATOM 1432 O O . GLU A 1 181 ? -18.264 18.317 9.282 1.00 87.31 181 GLU A O 1
ATOM 1437 N N . SER A 1 182 ? -16.864 18.927 7.639 1.00 79.00 182 SER A N 1
ATOM 1438 C CA . SER A 1 182 ? -16.934 20.368 7.919 1.00 79.00 182 SER A CA 1
ATOM 1439 C C . SER A 1 182 ? -17.970 21.099 7.063 1.00 79.00 182 SER A C 1
ATOM 1441 O O . SER A 1 182 ? -18.296 22.252 7.346 1.00 79.00 182 SER A O 1
ATOM 1443 N N . THR A 1 183 ? -18.507 20.440 6.034 1.00 77.88 183 THR A N 1
ATOM 1444 C CA . THR A 1 183 ? -19.440 21.045 5.069 1.00 77.88 183 THR A CA 1
ATOM 1445 C C . THR A 1 183 ? -20.906 21.020 5.507 1.00 77.88 183 THR A C 1
ATOM 1447 O O . THR A 1 183 ? -21.715 21.770 4.965 1.00 77.88 183 THR A O 1
ATOM 1450 N N . SER A 1 184 ? -21.264 20.185 6.487 1.00 80.50 184 SER A N 1
ATOM 1451 C CA . SER A 1 184 ? -22.650 19.968 6.923 1.00 80.50 184 SER A CA 1
ATOM 1452 C C . SER A 1 184 ? -22.799 20.086 8.437 1.00 80.50 184 SER A C 1
ATOM 1454 O O . SER A 1 184 ? -21.880 19.768 9.189 1.00 80.50 184 SER A O 1
ATOM 1456 N N . ALA A 1 185 ? -23.983 20.506 8.892 1.00 88.56 185 ALA A N 1
ATOM 1457 C CA . ALA A 1 185 ? -24.309 20.493 10.315 1.00 88.56 185 ALA A CA 1
ATOM 1458 C C . ALA A 1 185 ? -24.284 19.052 10.844 1.00 88.56 185 ALA A C 1
ATOM 1460 O O . ALA A 1 185 ? -24.907 18.156 10.267 1.00 88.56 185 ALA A O 1
ATOM 1461 N N . LEU A 1 186 ? -23.569 18.836 11.948 1.00 90.75 186 LEU A N 1
ATOM 1462 C CA . LEU A 1 186 ? -23.445 17.514 12.549 1.00 90.75 186 LEU A CA 1
ATOM 1463 C C . LEU A 1 186 ? -24.731 17.137 13.313 1.00 90.75 186 LEU A C 1
ATOM 1465 O O . LEU A 1 186 ? -25.304 17.980 14.011 1.00 90.75 186 LEU A O 1
ATOM 1469 N N . PRO A 1 187 ? -25.188 15.872 13.243 1.00 92.12 187 PRO A N 1
ATOM 1470 C CA . PRO A 1 187 ? -26.355 15.423 13.994 1.00 92.12 187 PRO A CA 1
ATOM 1471 C C . PRO A 1 187 ? -26.087 15.435 15.504 1.00 92.12 187 PRO A C 1
ATOM 1473 O O . PRO A 1 187 ? -24.948 15.290 15.949 1.00 92.12 187 PRO A O 1
ATOM 1476 N N . GLU A 1 188 ? -27.148 15.545 16.312 1.00 92.06 188 GLU A N 1
ATOM 1477 C CA . GLU A 1 188 ? -27.063 15.785 17.766 1.00 92.06 188 GLU A CA 1
ATOM 1478 C C . GLU A 1 188 ? -26.132 14.803 18.503 1.00 92.06 188 GLU A C 1
ATOM 1480 O O . GLU A 1 188 ? -25.367 15.210 19.375 1.00 92.06 188 GLU A O 1
ATOM 1485 N N . LYS A 1 189 ? -26.107 13.527 18.082 1.00 89.88 189 LYS A N 1
ATOM 1486 C CA . LYS A 1 189 ? -25.217 12.480 18.623 1.00 89.88 189 LYS A CA 1
ATOM 1487 C C . LYS A 1 189 ? -23.726 12.851 18.579 1.00 89.88 189 LYS A C 1
ATOM 1489 O O . LYS A 1 189 ? -22.964 12.409 19.436 1.00 89.88 189 LYS A O 1
ATOM 1494 N N . ILE A 1 190 ? -23.301 13.625 17.581 1.00 91.44 190 ILE A N 1
ATOM 1495 C CA . ILE A 1 190 ? -21.894 13.982 17.337 1.00 91.44 190 ILE A CA 1
ATOM 1496 C C . ILE A 1 190 ? -21.658 15.493 17.205 1.00 91.44 190 ILE A C 1
ATOM 1498 O O . ILE A 1 190 ? -20.547 15.936 16.926 1.00 91.44 190 ILE A O 1
ATOM 1502 N N . LYS A 1 191 ? -22.683 16.303 17.474 1.00 91.38 191 LYS A N 1
ATOM 1503 C CA . LYS A 1 191 ? -22.644 17.768 17.412 1.00 91.38 191 LYS A CA 1
ATOM 1504 C C . LYS A 1 191 ? -21.606 18.397 18.334 1.00 91.38 191 LYS A C 1
ATOM 1506 O O . LYS A 1 191 ? -21.087 19.469 18.052 1.00 91.38 191 LYS A O 1
ATOM 1511 N N . TRP A 1 192 ? -21.243 17.711 19.414 1.00 91.19 192 TRP A N 1
ATOM 1512 C CA . TRP A 1 192 ? -20.171 18.143 20.310 1.00 91.19 192 TRP A CA 1
ATOM 1513 C C . TRP A 1 192 ? -18.804 18.271 19.609 1.00 91.19 192 TRP A C 1
ATOM 1515 O O . TRP A 1 192 ? -17.943 18.981 20.125 1.00 91.19 192 TRP A O 1
ATOM 1525 N N . MET A 1 193 ? -18.607 17.626 18.451 1.00 90.88 193 MET A N 1
ATOM 1526 C CA . MET A 1 193 ? -17.388 17.740 17.639 1.00 90.88 193 MET A CA 1
ATOM 1527 C C . MET A 1 193 ? -17.381 18.991 16.751 1.00 90.88 193 MET A C 1
ATOM 1529 O O . MET A 1 193 ? -16.318 19.449 16.334 1.00 90.88 193 MET A O 1
ATOM 1533 N N . GLU A 1 194 ? -18.555 19.555 16.461 1.00 88.00 194 GLU A N 1
ATOM 1534 C CA . GLU A 1 194 ? -18.730 20.626 15.484 1.00 88.00 194 GLU A CA 1
ATOM 1535 C C . GLU A 1 194 ? -17.903 21.858 15.870 1.00 88.00 194 GLU A C 1
ATOM 1537 O O . GLU A 1 194 ? -18.072 22.419 16.955 1.00 88.00 194 GLU A O 1
ATOM 1542 N N . LYS A 1 195 ? -16.988 22.272 14.980 1.00 84.50 195 LYS A N 1
ATOM 1543 C CA . LYS A 1 195 ? -16.075 23.423 15.157 1.00 84.50 195 LYS A CA 1
ATOM 1544 C C . LYS A 1 195 ? -15.166 23.352 16.397 1.00 84.50 195 LYS A C 1
ATOM 1546 O O . LYS A 1 195 ? -14.531 24.346 16.736 1.00 84.50 195 LYS A O 1
ATOM 1551 N N . ARG A 1 196 ? -15.117 22.210 17.090 1.00 86.25 196 ARG A N 1
ATOM 1552 C CA . ARG A 1 196 ? -14.314 22.001 18.309 1.00 86.25 196 ARG A CA 1
ATOM 1553 C C . ARG A 1 196 ? -13.233 20.949 18.128 1.00 86.25 196 ARG A C 1
ATOM 1555 O O . ARG A 1 196 ? -12.223 21.009 18.818 1.00 86.25 196 ARG A O 1
ATOM 1562 N N . ILE A 1 197 ? -13.473 19.983 17.248 1.00 88.62 197 ILE A N 1
ATOM 1563 C CA . ILE A 1 197 ? -12.581 18.857 16.998 1.00 88.62 197 ILE A CA 1
ATOM 1564 C C . ILE A 1 197 ? -12.156 18.913 15.537 1.00 88.62 197 ILE A C 1
ATOM 1566 O O . ILE A 1 197 ? -12.997 18.850 14.645 1.00 88.62 197 ILE A O 1
ATOM 1570 N N . GLU A 1 198 ? -10.853 19.032 15.306 1.00 87.19 198 GLU A N 1
ATOM 1571 C CA . GLU A 1 198 ? -10.265 18.920 13.968 1.00 87.19 198 GLU A CA 1
ATOM 1572 C C . GLU A 1 198 ? -9.969 17.459 13.633 1.00 87.19 198 GLU A C 1
ATOM 1574 O O . GLU A 1 198 ? -10.310 17.007 12.546 1.00 87.19 198 GLU A O 1
ATOM 1579 N N . ASP A 1 199 ? -9.434 16.706 14.598 1.00 90.19 199 ASP A N 1
ATOM 1580 C CA . ASP A 1 199 ? -9.107 15.287 14.480 1.00 90.19 199 ASP A CA 1
ATOM 1581 C C . ASP A 1 199 ? -9.409 14.556 15.790 1.00 90.19 199 ASP A C 1
ATOM 1583 O O . ASP A 1 199 ? -9.184 15.076 16.888 1.00 90.19 199 ASP A O 1
ATOM 1587 N N . LEU A 1 200 ? -9.910 13.327 15.678 1.00 92.00 200 LEU A N 1
ATOM 1588 C CA . LEU A 1 200 ? -10.144 12.428 16.795 1.00 92.00 200 LEU A CA 1
ATOM 1589 C C . LEU A 1 200 ? -9.398 11.118 16.574 1.00 92.00 200 LEU A C 1
ATOM 1591 O O . LEU A 1 200 ? -9.489 10.489 15.522 1.00 92.00 200 LEU A O 1
ATOM 1595 N N . LYS A 1 201 ? -8.717 10.680 17.628 1.00 93.44 201 LYS A N 1
ATOM 1596 C CA . LYS A 1 201 ? -8.058 9.386 17.707 1.00 93.44 201 LYS A CA 1
ATOM 1597 C C . LYS A 1 201 ? -8.680 8.571 18.826 1.00 93.44 201 LYS A C 1
ATOM 1599 O O . LYS A 1 201 ? -8.624 8.972 19.989 1.00 93.44 201 LYS A O 1
ATOM 1604 N N . LEU A 1 202 ? -9.267 7.431 18.482 1.00 91.81 202 LEU A N 1
ATOM 1605 C CA . LEU A 1 202 ? -9.799 6.485 19.455 1.00 91.81 202 LEU A CA 1
ATOM 1606 C C . LEU A 1 202 ? -8.862 5.289 19.540 1.00 91.81 202 LEU A C 1
ATOM 1608 O O . LEU A 1 202 ? -8.648 4.598 18.551 1.00 91.81 202 LEU A O 1
ATOM 1612 N N . ASN A 1 203 ? -8.349 5.025 20.738 1.00 91.94 203 ASN A N 1
ATOM 1613 C CA . ASN A 1 203 ? -7.533 3.855 21.034 1.00 91.94 203 ASN A CA 1
ATOM 1614 C C . ASN A 1 203 ? -8.245 2.990 22.076 1.00 91.94 203 ASN A C 1
ATOM 1616 O O . ASN A 1 203 ? -8.755 3.510 23.072 1.00 91.94 203 ASN A O 1
ATOM 1620 N N . GLY A 1 204 ? -8.304 1.679 21.859 1.00 88.06 204 GLY A N 1
ATOM 1621 C CA . GLY A 1 204 ? -9.000 0.794 22.782 1.00 88.06 204 GLY A CA 1
ATOM 1622 C C . GLY A 1 204 ? -9.143 -0.634 22.280 1.00 88.06 204 GLY A C 1
ATOM 1623 O O . GLY A 1 204 ? -8.386 -1.104 21.435 1.00 88.06 204 GLY A O 1
ATOM 1624 N N . LYS A 1 205 ? -10.119 -1.340 22.852 1.00 87.81 205 LYS A N 1
ATOM 1625 C CA . LYS A 1 205 ? -10.492 -2.705 22.469 1.00 87.81 205 LYS A CA 1
ATOM 1626 C C . LYS A 1 205 ? -11.913 -2.706 21.937 1.00 87.81 205 LYS A C 1
ATOM 1628 O O . LYS A 1 205 ? -12.772 -2.022 22.491 1.00 87.81 205 LYS A O 1
ATOM 1633 N N . GLY A 1 206 ? -12.170 -3.495 20.903 1.00 86.12 206 GLY A N 1
ATOM 1634 C CA . GLY A 1 206 ? -13.502 -3.613 20.327 1.00 86.12 206 GLY A CA 1
ATOM 1635 C C . GLY A 1 206 ? -13.982 -2.334 19.642 1.00 86.12 206 GLY A C 1
ATOM 1636 O O . GLY A 1 206 ? -15.189 -2.100 19.609 1.00 86.12 206 GLY A O 1
ATOM 1637 N N . LEU A 1 207 ? -13.080 -1.497 19.105 1.00 89.19 207 LEU A N 1
ATOM 1638 C CA . LEU A 1 207 ? -13.460 -0.211 18.494 1.00 89.19 207 LEU A CA 1
ATOM 1639 C C . LEU A 1 207 ? -14.398 -0.383 17.292 1.00 89.19 207 LEU A C 1
ATOM 1641 O O . LEU A 1 207 ? -15.222 0.485 17.008 1.00 89.19 207 LEU A O 1
ATOM 1645 N N . HIS A 1 208 ? -14.352 -1.549 16.654 1.00 84.69 208 HIS A N 1
ATOM 1646 C CA . HIS A 1 208 ? -15.276 -1.968 15.604 1.00 84.69 208 HIS A CA 1
ATOM 1647 C C . HIS A 1 208 ? -16.749 -2.056 16.062 1.00 84.69 208 HIS A C 1
ATOM 1649 O O . HIS A 1 208 ? -17.653 -2.101 15.232 1.00 84.69 208 HIS A O 1
ATOM 1655 N N . ASN A 1 209 ? -17.009 -2.047 17.376 1.00 84.81 209 ASN A N 1
ATOM 1656 C CA . ASN A 1 209 ? -18.351 -2.012 17.960 1.00 84.81 209 ASN A CA 1
ATOM 1657 C C . ASN A 1 209 ? -18.846 -0.605 18.310 1.00 84.81 209 ASN A C 1
ATOM 1659 O O . ASN A 1 209 ? -19.984 -0.466 18.759 1.00 84.81 209 ASN A O 1
ATOM 1663 N N . THR A 1 210 ? -18.021 0.426 18.123 1.00 85.38 210 THR A N 1
ATOM 1664 C CA . THR A 1 210 ? -18.406 1.810 18.416 1.00 85.38 210 THR A CA 1
ATOM 1665 C C . THR A 1 210 ? -19.424 2.331 17.404 1.00 85.38 210 THR A C 1
ATOM 1667 O O . THR A 1 210 ? -19.510 1.859 16.267 1.00 85.38 210 THR A O 1
ATOM 1670 N N . PHE A 1 211 ? -20.200 3.337 17.813 1.00 82.25 211 PHE A N 1
ATOM 1671 C CA . PHE A 1 211 ? -21.230 3.924 16.960 1.00 82.25 211 PHE A CA 1
ATOM 1672 C C . PHE A 1 211 ? -20.644 4.592 15.705 1.00 82.25 211 PHE A C 1
ATOM 1674 O O . PHE A 1 211 ? -21.285 4.555 14.668 1.00 82.25 211 PHE A O 1
ATOM 1681 N N . PHE A 1 212 ? -19.408 5.105 15.744 1.00 82.38 212 PHE A N 1
ATOM 1682 C CA . PHE A 1 212 ? -18.739 5.659 14.557 1.00 82.38 212 PHE A CA 1
ATOM 1683 C C . PHE A 1 212 ? -18.533 4.626 13.443 1.00 82.38 212 PHE A C 1
ATOM 1685 O O . PHE A 1 212 ? -18.531 4.978 12.268 1.00 82.38 212 PHE A O 1
ATOM 1692 N N . VAL A 1 213 ? -18.377 3.351 13.808 1.00 83.06 213 VAL A N 1
ATOM 1693 C CA . VAL A 1 213 ? -18.170 2.257 12.853 1.00 83.06 213 VAL A CA 1
ATOM 1694 C C . VAL A 1 213 ? -19.497 1.587 12.489 1.00 83.06 213 VAL A C 1
ATOM 1696 O O . VAL A 1 213 ? -19.724 1.283 11.321 1.00 83.06 213 VAL A O 1
ATOM 1699 N N . LYS A 1 214 ? -20.397 1.377 13.458 1.00 87.31 214 LYS A N 1
ATOM 1700 C CA . LYS A 1 214 ? -21.653 0.634 13.248 1.00 87.31 214 LYS A CA 1
ATOM 1701 C C . LYS A 1 214 ? -22.832 1.471 12.752 1.00 87.31 214 LYS A C 1
ATOM 1703 O O . LYS A 1 214 ? -23.681 0.935 12.043 1.00 87.31 214 LYS A O 1
ATOM 1708 N N . ASP A 1 215 ? -22.926 2.734 13.158 1.00 91.06 215 ASP A N 1
ATOM 1709 C CA . ASP A 1 215 ? -24.073 3.590 12.851 1.00 91.06 215 ASP A CA 1
ATOM 1710 C C . ASP A 1 215 ? -23.893 4.228 11.468 1.00 91.06 215 ASP A C 1
ATOM 1712 O O . ASP A 1 215 ? -23.185 5.225 11.307 1.00 91.06 215 ASP A O 1
ATOM 1716 N N . LYS A 1 216 ? -24.528 3.624 10.458 1.00 90.69 216 LYS A N 1
ATOM 1717 C CA . LYS A 1 216 ? -24.443 4.068 9.059 1.00 90.69 216 LYS A CA 1
ATOM 1718 C C . LYS A 1 216 ? -24.934 5.501 8.861 1.00 90.69 216 LYS A C 1
ATOM 1720 O O . LYS A 1 216 ? -24.432 6.183 7.973 1.00 90.69 216 LYS A O 1
ATOM 1725 N N . ASP A 1 217 ? -25.847 5.977 9.706 1.00 90.56 217 ASP A N 1
ATOM 1726 C CA . ASP A 1 217 ? -26.386 7.337 9.612 1.00 90.56 217 ASP A CA 1
ATOM 1727 C C . ASP A 1 217 ? -25.317 8.392 9.927 1.00 90.56 217 ASP A C 1
ATOM 1729 O O . ASP A 1 217 ? -25.422 9.544 9.507 1.00 90.56 217 ASP A O 1
ATOM 1733 N N . LEU A 1 218 ? -24.260 8.008 10.650 1.00 91.25 218 LEU A N 1
ATOM 1734 C CA . LEU A 1 218 ? -23.153 8.896 10.993 1.00 91.25 218 LEU A CA 1
ATOM 1735 C C . LEU A 1 218 ? -22.030 8.879 9.960 1.00 91.25 218 LEU A C 1
ATOM 1737 O O . LEU A 1 218 ? -21.229 9.810 9.936 1.00 91.25 218 LEU A O 1
ATOM 1741 N N . HIS A 1 219 ? -21.972 7.861 9.098 1.00 92.69 219 HIS A N 1
ATOM 1742 C CA . HIS A 1 219 ? -20.867 7.656 8.159 1.00 92.69 219 HIS A CA 1
ATOM 1743 C C . HIS A 1 219 ? -20.684 8.816 7.187 1.00 92.69 219 HIS A C 1
ATOM 1745 O O . HIS A 1 219 ? -19.557 9.123 6.826 1.00 92.69 219 HIS A O 1
ATOM 1751 N N . THR A 1 220 ? -21.759 9.504 6.803 1.00 93.19 220 THR A N 1
ATOM 1752 C CA . THR A 1 220 ? -21.684 10.687 5.931 1.00 93.19 220 THR A CA 1
ATOM 1753 C C . THR A 1 220 ? -20.975 11.869 6.598 1.00 93.19 220 THR A C 1
ATOM 1755 O O . THR A 1 220 ? -20.416 12.714 5.907 1.00 93.19 220 THR A O 1
ATOM 1758 N N . PHE A 1 221 ? -20.948 11.917 7.932 1.00 93.12 221 PHE A N 1
ATOM 1759 C CA . PHE A 1 221 ? -20.479 13.061 8.717 1.00 93.12 221 PHE A CA 1
ATOM 1760 C C . PHE A 1 221 ? -19.068 12.891 9.293 1.00 93.12 221 PHE A C 1
ATOM 1762 O O . PHE A 1 221 ? -18.630 13.716 10.099 1.00 93.12 221 PHE A O 1
ATOM 1769 N N . VAL A 1 222 ? -18.361 11.818 8.928 1.00 92.69 222 VAL A N 1
ATOM 1770 C CA . VAL A 1 222 ? -17.009 11.540 9.419 1.00 92.69 222 VAL A CA 1
ATOM 1771 C C . VAL A 1 222 ? -16.061 11.154 8.292 1.00 92.69 222 VAL A C 1
ATOM 1773 O O . VAL A 1 222 ? -16.313 10.276 7.471 1.00 92.69 222 VAL A O 1
ATOM 1776 N N . HIS A 1 223 ? -14.894 11.772 8.314 1.00 94.62 223 HIS A N 1
ATOM 1777 C CA . HIS A 1 223 ? -13.767 11.427 7.483 1.00 94.62 223 HIS A CA 1
ATOM 1778 C C . HIS A 1 223 ? -12.903 10.384 8.194 1.00 94.62 223 HIS A C 1
ATOM 1780 O O . HIS A 1 223 ? -11.934 10.744 8.855 1.00 94.62 223 HIS A O 1
ATOM 1786 N N . LEU A 1 224 ? -13.226 9.093 8.066 1.00 95.38 224 LEU A N 1
ATOM 1787 C CA . LEU A 1 224 ? -12.310 8.031 8.500 1.00 95.38 224 LEU A CA 1
ATOM 1788 C C . LEU A 1 224 ? -11.105 7.996 7.555 1.00 95.38 224 LEU A C 1
ATOM 1790 O O 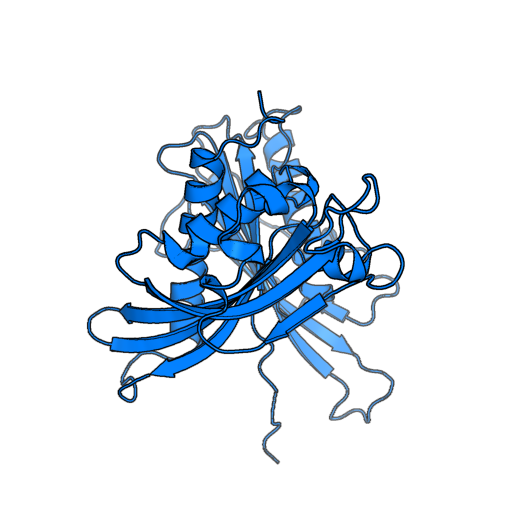. LEU A 1 224 ? -11.295 7.841 6.346 1.00 95.38 224 LEU A O 1
ATOM 1794 N N . TYR A 1 225 ? -9.891 8.161 8.080 1.00 96.62 225 TYR A N 1
ATOM 1795 C CA . TYR A 1 225 ? -8.676 8.213 7.257 1.00 96.62 225 TYR A CA 1
ATOM 1796 C C . TYR A 1 225 ? -7.576 7.254 7.709 1.00 96.62 225 TYR A C 1
ATOM 1798 O O . TYR A 1 225 ? -6.656 6.996 6.932 1.00 96.62 225 TYR A O 1
ATOM 1806 N N . HIS A 1 226 ? -7.656 6.688 8.914 1.00 97.56 226 HIS A N 1
ATOM 1807 C CA . HIS A 1 226 ? -6.685 5.701 9.384 1.00 97.56 226 HIS A CA 1
ATOM 1808 C C . HIS A 1 226 ? -7.319 4.677 10.324 1.00 97.56 226 HIS A C 1
ATOM 1810 O O . HIS A 1 226 ? -8.163 5.010 11.157 1.00 97.56 226 HIS A O 1
ATOM 1816 N N . VAL A 1 227 ? -6.896 3.421 10.181 1.00 96.56 227 VAL A N 1
ATOM 1817 C CA . VAL A 1 227 ? -7.223 2.333 11.101 1.00 96.56 227 VAL A CA 1
ATOM 1818 C C . VAL A 1 227 ? -5.972 1.529 11.442 1.00 96.56 227 VAL A C 1
ATOM 1820 O O . VAL A 1 227 ? -5.115 1.249 10.596 1.00 96.56 227 VAL A O 1
ATOM 1823 N N . LEU A 1 228 ? -5.895 1.099 12.695 1.00 96.75 228 LEU A N 1
ATOM 1824 C CA . LEU A 1 228 ? -4.938 0.115 13.168 1.00 96.75 228 LEU A CA 1
ATOM 1825 C C . LEU A 1 228 ? -5.695 -1.163 13.513 1.00 96.75 228 LEU A C 1
ATOM 1827 O O . LEU A 1 228 ? -6.434 -1.216 14.496 1.00 96.75 228 LEU A O 1
ATOM 1831 N N . ALA A 1 229 ? -5.507 -2.196 12.705 1.00 96.88 229 ALA A N 1
ATOM 1832 C CA . ALA A 1 229 ? -6.222 -3.454 12.828 1.00 96.88 229 ALA A CA 1
ATOM 1833 C C . ALA A 1 229 ? -5.267 -4.576 13.232 1.00 96.88 229 ALA A C 1
ATOM 1835 O O . ALA A 1 229 ? -4.145 -4.682 12.738 1.00 96.88 229 ALA A O 1
ATOM 1836 N N . ARG A 1 230 ? -5.716 -5.416 14.156 1.00 97.56 230 ARG A N 1
ATOM 1837 C CA . ARG A 1 230 ? -5.007 -6.609 14.598 1.00 97.56 230 ARG A CA 1
ATOM 1838 C C . ARG A 1 230 ? -5.595 -7.822 13.898 1.00 97.56 230 ARG A C 1
ATOM 1840 O O . ARG A 1 230 ? -6.812 -7.978 13.841 1.00 97.56 230 ARG A O 1
ATOM 1847 N N . TYR A 1 231 ? -4.707 -8.674 13.410 1.00 97.94 231 TYR A N 1
ATOM 1848 C CA . TYR A 1 231 ? -5.027 -9.923 12.738 1.00 97.94 231 TYR A CA 1
ATOM 1849 C C . TYR A 1 231 ? -4.281 -11.057 13.409 1.00 97.94 231 TYR A C 1
ATOM 1851 O O . TYR A 1 231 ? -3.118 -10.903 13.793 1.00 97.94 231 TYR A O 1
ATOM 1859 N N . LYS A 1 232 ? -4.928 -12.210 13.475 1.00 97.62 232 LYS A N 1
ATOM 1860 C CA . LYS A 1 232 ? -4.241 -13.488 13.607 1.00 97.62 232 LYS A CA 1
ATOM 1861 C C . LYS A 1 232 ? -3.766 -13.908 12.226 1.00 97.62 232 LYS A C 1
ATOM 1863 O O . LYS A 1 232 ? -4.484 -13.696 11.249 1.00 97.62 232 LYS A O 1
ATOM 1868 N N . PHE A 1 233 ? -2.575 -14.482 12.146 1.00 97.06 233 PHE A N 1
ATOM 1869 C CA . PHE A 1 233 ? -2.084 -15.080 10.913 1.00 97.06 233 PHE A CA 1
ATOM 1870 C C . PHE A 1 233 ? -1.776 -16.562 11.101 1.00 97.06 233 PHE A C 1
ATOM 1872 O O . PHE A 1 233 ? -1.340 -16.965 12.180 1.00 97.06 233 PHE A O 1
ATOM 1879 N N . ASP A 1 234 ? -1.952 -17.337 10.033 1.00 95.31 234 ASP A N 1
ATOM 1880 C CA . ASP A 1 234 ? -1.447 -18.705 9.892 1.00 95.31 234 ASP A CA 1
ATOM 1881 C C . ASP A 1 234 ? -0.736 -18.831 8.545 1.00 95.31 234 ASP A C 1
ATOM 1883 O O . ASP A 1 234 ? -1.349 -18.767 7.479 1.00 95.31 234 ASP A O 1
ATOM 1887 N N . PHE A 1 235 ? 0.585 -18.992 8.591 1.00 94.19 235 PHE A N 1
ATOM 1888 C CA . PHE A 1 235 ? 1.384 -19.246 7.404 1.00 94.19 235 PHE A CA 1
ATOM 1889 C C . PHE A 1 235 ? 2.081 -20.595 7.514 1.00 94.19 235 PHE A C 1
ATOM 1891 O O . PHE A 1 235 ? 3.098 -20.731 8.196 1.00 94.19 235 PHE A O 1
ATOM 1898 N N . LYS A 1 236 ? 1.562 -21.598 6.797 1.00 91.94 236 LYS A N 1
ATOM 1899 C CA . LYS A 1 236 ? 2.134 -22.956 6.755 1.00 91.94 236 LYS A CA 1
ATOM 1900 C C . LYS A 1 236 ? 2.302 -23.561 8.163 1.00 91.94 236 LYS A C 1
ATOM 1902 O O . LYS A 1 236 ? 3.316 -24.202 8.439 1.00 91.94 236 LYS A O 1
ATOM 1907 N N . GLY A 1 237 ? 1.330 -23.331 9.051 1.00 89.75 237 GLY A N 1
ATOM 1908 C CA . GLY A 1 237 ? 1.342 -23.805 10.436 1.00 89.75 237 GLY A CA 1
ATOM 1909 C C . GLY A 1 237 ? 2.133 -22.921 11.405 1.00 89.75 237 GLY A C 1
ATOM 1910 O O . GLY A 1 237 ? 2.214 -23.242 12.589 1.00 89.75 237 GLY A O 1
ATOM 1911 N N . LEU A 1 238 ? 2.726 -21.817 10.936 1.00 93.12 238 LEU A N 1
ATOM 1912 C CA . LEU A 1 238 ? 3.294 -20.787 11.800 1.00 93.12 238 LEU A CA 1
ATOM 1913 C C . LEU A 1 238 ? 2.218 -19.752 12.133 1.00 93.12 238 LEU A C 1
ATOM 1915 O O . LEU A 1 238 ? 1.830 -18.954 11.277 1.00 93.12 238 LEU A O 1
ATOM 1919 N N . THR A 1 239 ? 1.789 -19.747 13.391 1.00 96.00 239 THR A N 1
ATOM 1920 C CA . THR A 1 239 ? 0.722 -18.879 13.891 1.00 96.00 239 THR A CA 1
ATOM 1921 C C . THR A 1 239 ? 1.253 -17.692 14.688 1.00 96.00 239 THR A C 1
ATOM 1923 O O . THR A 1 239 ? 2.337 -17.718 15.291 1.00 96.00 239 THR A O 1
ATOM 1926 N N . GLY A 1 240 ? 0.480 -16.613 14.698 1.00 96.75 240 GLY A N 1
ATOM 1927 C CA . GLY A 1 240 ? 0.834 -15.406 15.426 1.00 96.75 240 GLY A CA 1
ATOM 1928 C C . GLY A 1 240 ? -0.172 -14.282 15.257 1.00 96.75 240 GLY A C 1
ATOM 1929 O O . GLY A 1 240 ? -1.264 -14.469 14.725 1.00 96.75 240 GLY A O 1
ATOM 1930 N N . ASN A 1 241 ? 0.211 -13.096 15.722 1.00 97.31 241 ASN A N 1
ATOM 1931 C CA . ASN A 1 241 ? -0.575 -11.881 15.577 1.00 97.31 241 ASN A CA 1
ATOM 1932 C C . ASN A 1 241 ? 0.234 -10.806 14.860 1.00 97.31 241 ASN A C 1
ATOM 1934 O O . ASN A 1 241 ? 1.430 -10.629 15.105 1.00 97.31 241 ASN A O 1
ATOM 1938 N N . SER A 1 242 ? -0.439 -10.041 14.012 1.00 97.06 242 SER A N 1
ATOM 1939 C CA . SER A 1 242 ? 0.115 -8.855 13.382 1.00 97.06 242 SER A CA 1
ATOM 1940 C C . SER A 1 242 ? -0.801 -7.664 13.596 1.00 97.06 242 SER A C 1
ATOM 1942 O O . SER A 1 242 ? -2.023 -7.789 13.566 1.00 97.06 242 SER A O 1
ATOM 1944 N N . VAL A 1 243 ? -0.202 -6.499 13.821 1.00 97.19 243 VAL A N 1
ATOM 1945 C CA . VAL A 1 243 ? -0.923 -5.230 13.841 1.00 97.19 243 VAL A CA 1
ATOM 1946 C C . VAL A 1 243 ? -0.565 -4.465 12.576 1.00 97.19 243 VAL A C 1
ATOM 1948 O O . VAL A 1 243 ? 0.597 -4.118 12.357 1.00 97.19 243 VAL A O 1
ATOM 1951 N N . VAL A 1 244 ? -1.575 -4.201 11.758 1.00 97.62 244 VAL A N 1
ATOM 1952 C CA . VAL A 1 244 ? -1.473 -3.591 10.435 1.00 97.62 244 VAL A CA 1
ATOM 1953 C C . VAL A 1 244 ? -2.091 -2.206 10.498 1.00 97.62 244 VAL A C 1
ATOM 1955 O O . VAL A 1 244 ? -3.202 -2.025 10.992 1.00 97.62 244 VAL A O 1
ATOM 1958 N N . SER A 1 245 ? -1.353 -1.220 10.016 1.00 97.38 245 SER A N 1
ATOM 1959 C CA . SER A 1 245 ? -1.795 0.162 9.896 1.00 97.38 245 SER A CA 1
ATOM 1960 C C . SER A 1 245 ? -2.158 0.419 8.444 1.00 97.38 245 SER A C 1
ATOM 1962 O O . SER A 1 245 ? -1.343 0.178 7.554 1.00 97.38 245 SER A O 1
ATOM 1964 N N . ILE A 1 246 ? -3.384 0.881 8.231 1.00 97.62 246 ILE A N 1
ATOM 1965 C CA . ILE A 1 246 ? -3.985 1.114 6.920 1.00 97.62 246 ILE A CA 1
ATOM 1966 C C . ILE A 1 246 ? -4.538 2.535 6.953 1.00 97.62 246 ILE A C 1
ATOM 1968 O O . ILE A 1 246 ? -5.335 2.859 7.833 1.00 97.62 246 ILE A O 1
ATOM 1972 N N . GLY A 1 247 ? -4.140 3.397 6.023 1.00 97.38 247 GLY A N 1
ATOM 1973 C CA . GLY A 1 247 ? -4.704 4.743 5.991 1.00 97.38 247 GLY A CA 1
ATOM 1974 C C . GLY A 1 247 ? -4.167 5.648 4.901 1.00 97.38 247 GLY A C 1
ATOM 1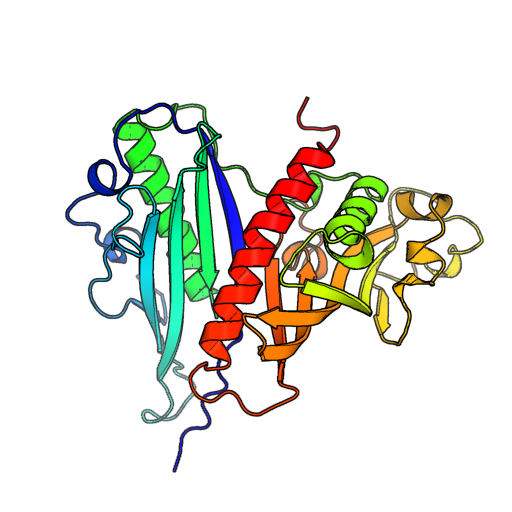975 O O . GLY A 1 247 ? -3.349 5.242 4.083 1.00 97.38 247 GLY A O 1
ATOM 1976 N N . PHE A 1 248 ? -4.643 6.887 4.935 1.00 97.50 248 PHE A N 1
ATOM 1977 C CA . PHE A 1 248 ? -4.321 7.976 4.019 1.00 97.50 248 PHE A CA 1
ATOM 1978 C C . PHE A 1 248 ? -3.493 9.028 4.780 1.00 97.50 248 PHE A C 1
ATOM 1980 O O . PHE A 1 248 ? -4.055 9.942 5.396 1.00 97.50 248 PHE A O 1
ATOM 1987 N N . PRO A 1 249 ? -2.158 8.861 4.862 1.00 94.12 249 PRO A N 1
ATOM 1988 C CA . PRO A 1 249 ? -1.330 9.615 5.799 1.00 94.12 249 PRO A CA 1
ATOM 1989 C C . PRO A 1 249 ? -1.244 11.108 5.470 1.00 94.12 249 PRO A C 1
ATOM 1991 O O . PRO A 1 249 ? -1.160 11.921 6.390 1.00 94.12 249 PRO A O 1
ATOM 1994 N N . GLU A 1 250 ? -1.259 11.495 4.193 1.00 94.50 250 GLU A N 1
ATOM 1995 C CA . GLU A 1 250 ? -1.280 12.906 3.794 1.00 94.50 250 GLU A CA 1
ATOM 1996 C C . GLU A 1 250 ? -2.636 13.559 4.100 1.00 94.50 250 GLU A C 1
ATOM 1998 O O . GLU A 1 250 ? -2.663 14.711 4.531 1.00 94.50 250 GLU A O 1
ATOM 2003 N N . PHE A 1 251 ? -3.751 12.824 4.016 1.00 95.62 251 PHE A N 1
ATOM 2004 C CA . PHE A 1 251 ? -5.047 13.354 4.448 1.00 95.62 251 PHE A CA 1
ATOM 2005 C C . PHE A 1 251 ? -5.047 13.659 5.950 1.00 95.62 251 PHE A C 1
ATOM 2007 O O . PHE A 1 251 ? -5.428 14.753 6.360 1.00 95.62 251 PHE A O 1
ATOM 2014 N N . GLY A 1 252 ? -4.549 12.738 6.779 1.00 91.81 252 GLY A N 1
ATOM 2015 C CA . GLY A 1 252 ? -4.453 12.959 8.226 1.00 91.81 252 GLY A CA 1
ATOM 2016 C C . GLY A 1 252 ? -3.553 14.140 8.624 1.00 91.81 252 GLY A C 1
ATOM 2017 O O . GLY A 1 252 ? -3.726 14.699 9.698 1.00 91.81 252 GLY A O 1
ATOM 2018 N N . ARG A 1 253 ? -2.599 14.544 7.772 1.00 90.94 253 ARG A N 1
ATOM 2019 C CA . ARG A 1 253 ? -1.661 15.650 8.054 1.00 90.94 253 ARG A CA 1
ATOM 2020 C C . ARG A 1 253 ? -2.103 16.997 7.499 1.00 90.94 253 ARG A C 1
ATOM 2022 O O . ARG A 1 253 ? -1.861 18.015 8.136 1.00 90.94 253 ARG A O 1
ATOM 2029 N N . SER A 1 254 ? -2.657 17.013 6.290 1.00 92.12 254 SER A N 1
ATOM 2030 C CA . SER A 1 254 ? -2.913 18.246 5.536 1.00 92.12 254 SER A CA 1
ATOM 2031 C C . SER A 1 254 ? -4.246 18.242 4.792 1.00 92.12 254 SER A C 1
ATOM 2033 O O . SER A 1 254 ? -4.468 19.113 3.957 1.00 92.12 254 SER A O 1
ATOM 2035 N N . LYS A 1 255 ? -5.128 17.274 5.076 1.00 92.75 255 LYS A N 1
ATOM 2036 C CA . LYS A 1 255 ? -6.443 17.109 4.432 1.00 92.75 255 LYS A CA 1
ATOM 2037 C C . LYS A 1 255 ? -6.363 17.009 2.904 1.00 92.75 255 LYS A C 1
ATOM 2039 O O . LYS A 1 255 ? -7.294 17.401 2.214 1.00 92.75 255 LYS A O 1
ATOM 2044 N N . GLU A 1 256 ? -5.259 16.463 2.390 1.00 95.25 256 GLU A N 1
ATOM 2045 C CA . GLU A 1 256 ? -5.007 16.275 0.957 1.00 95.25 256 GLU A CA 1
ATOM 2046 C C . GLU A 1 256 ? -5.912 15.169 0.375 1.00 95.25 256 GLU A C 1
ATOM 2048 O O . GLU A 1 256 ? -5.733 13.999 0.738 1.00 95.25 256 GLU A O 1
ATOM 2053 N N . PRO A 1 257 ? -6.868 15.486 -0.523 1.00 94.19 257 PRO A N 1
ATOM 2054 C CA . PRO A 1 257 ? -7.733 14.477 -1.134 1.00 94.19 257 PRO A CA 1
ATOM 2055 C C . PRO A 1 257 ? -6.973 13.472 -2.009 1.00 94.19 257 PRO A C 1
ATOM 2057 O O . PRO A 1 257 ? -7.393 12.319 -2.094 1.00 94.19 257 PRO A O 1
ATOM 2060 N N . ALA A 1 258 ? -5.842 13.865 -2.602 1.00 94.62 258 ALA A N 1
ATOM 2061 C CA . ALA A 1 258 ? -4.982 12.977 -3.388 1.00 94.62 258 ALA A CA 1
ATOM 2062 C C . ALA A 1 258 ? -4.067 12.083 -2.522 1.00 94.62 258 ALA A C 1
ATOM 2064 O O . ALA A 1 258 ? -3.146 11.447 -3.035 1.00 94.62 258 ALA A O 1
ATOM 2065 N N . SER A 1 259 ? -4.272 12.034 -1.197 1.00 96.06 259 SER A N 1
ATOM 2066 C CA . SER A 1 259 ? -3.511 11.143 -0.316 1.00 96.06 259 SER A CA 1
ATOM 2067 C C . SER A 1 259 ? -3.699 9.693 -0.750 1.00 96.06 259 SER A C 1
ATOM 2069 O O . SER A 1 259 ? -4.826 9.202 -0.821 1.00 96.06 259 SER A O 1
ATOM 2071 N N . GLU A 1 260 ? -2.589 9.013 -1.031 1.00 95.88 260 GLU A N 1
ATOM 2072 C CA . GLU A 1 260 ? -2.579 7.613 -1.446 1.00 95.88 260 GLU A CA 1
ATOM 2073 C C . GLU A 1 260 ? -2.718 6.687 -0.238 1.00 95.88 260 GLU A C 1
ATOM 2075 O O . GLU A 1 260 ? -2.118 6.910 0.816 1.00 95.88 260 GLU A O 1
ATOM 2080 N N . LEU A 1 261 ? -3.452 5.591 -0.414 1.00 97.00 261 LEU A N 1
ATOM 2081 C CA . LEU A 1 261 ? -3.543 4.540 0.587 1.00 97.00 261 LEU A CA 1
ATOM 2082 C C . LEU A 1 261 ? -2.157 3.937 0.857 1.00 97.00 261 LEU A C 1
ATOM 2084 O O . LEU A 1 261 ? -1.492 3.418 -0.045 1.00 97.00 261 LEU A O 1
ATOM 2088 N N . GLU A 1 262 ? -1.748 3.963 2.120 1.00 97.00 262 GLU A N 1
ATOM 2089 C CA . GLU A 1 262 ? -0.509 3.385 2.631 1.00 97.00 262 GLU A CA 1
ATOM 2090 C C . GLU A 1 262 ? -0.832 2.241 3.600 1.00 97.00 262 GLU A C 1
ATOM 2092 O O . GLU A 1 262 ? -1.717 2.352 4.456 1.00 97.00 262 GLU A O 1
ATOM 2097 N N . VAL A 1 263 ? -0.088 1.137 3.485 1.00 97.25 263 VAL A N 1
ATOM 2098 C CA . VAL A 1 263 ? -0.147 0.014 4.433 1.00 97.25 263 VAL A CA 1
ATOM 2099 C C . VAL A 1 263 ? 1.230 -0.268 5.009 1.00 97.25 263 VAL A C 1
ATOM 2101 O O . VAL A 1 263 ? 2.215 -0.344 4.277 1.00 97.25 263 VAL A O 1
ATOM 2104 N N . ASN A 1 264 ? 1.306 -0.470 6.323 1.00 96.00 264 ASN A N 1
ATOM 2105 C CA . ASN A 1 264 ? 2.505 -0.972 6.988 1.00 96.00 264 ASN A CA 1
ATOM 2106 C C . ASN A 1 264 ? 2.189 -1.880 8.175 1.00 96.00 264 ASN A C 1
ATOM 2108 O O . ASN A 1 264 ? 1.117 -1.827 8.774 1.00 96.00 264 ASN A O 1
ATOM 2112 N N . ILE A 1 265 ? 3.175 -2.690 8.555 1.00 95.94 265 ILE A N 1
ATOM 2113 C CA . ILE A 1 265 ? 3.086 -3.576 9.715 1.00 95.94 265 ILE A CA 1
ATOM 2114 C C . ILE A 1 265 ? 3.721 -2.891 10.925 1.00 95.94 265 ILE A C 1
ATOM 2116 O O . ILE A 1 265 ? 4.904 -2.561 10.904 1.00 95.94 265 ILE A O 1
ATOM 2120 N N . LYS A 1 266 ? 2.940 -2.669 11.988 1.00 95.31 266 LYS A N 1
ATOM 2121 C CA . LYS A 1 266 ? 3.420 -2.076 13.248 1.00 95.31 266 LYS A CA 1
ATOM 2122 C C . LYS A 1 266 ? 4.044 -3.102 14.177 1.00 95.31 266 LYS A C 1
ATOM 2124 O O . LYS A 1 266 ? 4.982 -2.780 14.901 1.00 95.31 266 LYS A O 1
ATOM 2129 N N . SER A 1 267 ? 3.527 -4.325 14.179 1.00 94.12 267 SER A N 1
ATOM 2130 C CA . SER A 1 267 ? 4.094 -5.406 14.977 1.00 94.12 267 SER A CA 1
ATOM 2131 C C . SER A 1 267 ? 3.756 -6.776 14.404 1.00 94.12 267 SER A C 1
ATOM 2133 O O . SER A 1 267 ? 2.752 -6.961 13.713 1.00 94.12 267 SER A O 1
ATOM 2135 N N . ILE A 1 268 ? 4.635 -7.733 14.705 1.00 95.19 268 ILE A N 1
ATOM 2136 C CA . ILE A 1 268 ? 4.449 -9.164 14.468 1.00 95.19 268 ILE A CA 1
ATOM 2137 C C . ILE A 1 268 ? 4.939 -9.894 15.715 1.00 95.19 268 ILE A C 1
ATOM 2139 O O . ILE A 1 268 ? 6.110 -9.757 16.104 1.00 95.19 268 ILE A O 1
ATOM 2143 N N . SER A 1 269 ? 4.054 -10.684 16.308 1.00 94.88 269 SER A N 1
ATOM 2144 C CA . SER A 1 269 ? 4.362 -11.648 17.356 1.00 94.88 269 SER A CA 1
ATOM 2145 C C . SER A 1 269 ? 4.031 -13.052 16.865 1.00 94.88 269 SER A C 1
ATOM 2147 O O . SER A 1 269 ? 2.978 -13.282 16.281 1.00 94.88 269 SER A O 1
ATOM 2149 N N . PHE A 1 270 ? 4.942 -13.990 17.097 1.00 95.62 270 PHE A N 1
ATOM 2150 C CA . PHE A 1 270 ? 4.716 -15.402 16.811 1.00 95.62 270 PHE A CA 1
ATOM 2151 C C . PHE A 1 270 ? 4.295 -16.105 18.099 1.00 95.62 270 PHE A C 1
ATOM 2153 O O . PHE A 1 270 ? 4.834 -15.793 19.162 1.00 95.62 270 PHE A O 1
ATOM 2160 N N . GLU A 1 271 ? 3.361 -17.051 18.011 1.00 94.56 271 GLU A N 1
ATOM 2161 C CA . GLU A 1 271 ? 3.001 -17.896 19.159 1.00 94.56 271 GLU A CA 1
ATOM 2162 C C . GLU A 1 271 ? 4.149 -18.841 19.529 1.00 94.56 271 GLU A C 1
ATOM 2164 O O . GLU A 1 271 ? 4.375 -19.135 20.701 1.00 94.56 271 GLU A O 1
ATOM 2169 N N . GLN A 1 272 ? 4.913 -19.275 18.525 1.00 90.50 272 GLN A N 1
ATOM 2170 C CA . GLN A 1 272 ? 6.102 -20.105 18.679 1.00 90.50 272 GLN A CA 1
ATOM 2171 C C . GLN A 1 272 ? 7.265 -19.494 17.900 1.00 90.50 272 GLN A C 1
ATOM 2173 O O . GLN A 1 272 ? 7.076 -18.938 16.819 1.00 90.50 272 GLN A O 1
ATOM 2178 N N . ALA A 1 273 ? 8.483 -19.601 18.435 1.00 86.81 273 ALA A N 1
ATOM 2179 C CA . ALA A 1 273 ? 9.664 -19.065 17.768 1.00 86.81 273 ALA A CA 1
ATOM 2180 C C . ALA A 1 273 ? 9.856 -19.730 16.385 1.00 86.81 273 ALA A C 1
ATOM 2182 O O . ALA A 1 273 ? 9.990 -20.958 16.314 1.00 86.81 273 ALA A O 1
ATOM 2183 N N . PRO A 1 274 ? 9.880 -18.958 15.284 1.00 86.81 274 PRO A N 1
ATOM 2184 C CA . PRO A 1 274 ? 10.016 -19.527 13.952 1.00 86.81 274 PRO A CA 1
ATOM 2185 C C . PRO A 1 274 ? 11.431 -20.072 13.734 1.00 86.81 274 PRO A C 1
ATOM 2187 O O . PRO A 1 274 ? 12.417 -19.416 14.061 1.00 86.81 274 PRO A O 1
ATOM 2190 N N . LYS A 1 275 ? 11.538 -21.271 13.147 1.00 84.00 275 LYS A N 1
ATOM 2191 C CA . LYS A 1 275 ? 12.839 -21.912 12.870 1.00 84.00 275 LYS A CA 1
ATOM 2192 C C . LYS A 1 275 ? 13.523 -21.373 11.610 1.00 84.00 275 LYS A C 1
ATOM 2194 O O . LYS A 1 275 ? 14.728 -21.173 11.618 1.00 84.00 275 LYS A O 1
ATOM 2199 N N . ASN A 1 276 ? 12.749 -21.134 10.548 1.00 84.69 276 ASN A N 1
ATOM 2200 C CA . ASN A 1 276 ? 13.262 -20.836 9.200 1.00 84.69 276 ASN A CA 1
ATOM 2201 C C . ASN A 1 276 ? 12.630 -19.580 8.571 1.00 84.69 276 ASN A C 1
ATOM 2203 O O . ASN A 1 276 ? 12.727 -19.383 7.363 1.00 84.69 276 ASN A O 1
ATOM 2207 N N . LEU A 1 277 ? 11.935 -18.761 9.364 1.00 89.06 277 LEU A N 1
ATOM 2208 C CA . LEU A 1 277 ? 11.271 -17.551 8.889 1.00 89.06 277 LEU A CA 1
ATOM 2209 C C . LEU A 1 277 ? 11.630 -16.382 9.798 1.00 89.06 277 LEU A C 1
ATOM 2211 O O . LEU A 1 277 ? 11.430 -16.429 11.009 1.00 89.06 277 LEU A O 1
ATOM 2215 N N . THR A 1 278 ? 12.150 -15.317 9.208 1.00 90.06 278 THR A N 1
ATOM 2216 C CA . THR A 1 278 ? 12.416 -14.073 9.927 1.00 90.06 278 THR A CA 1
ATOM 2217 C C . THR A 1 278 ? 11.155 -13.215 10.016 1.00 90.06 278 THR A C 1
ATOM 2219 O O . THR A 1 278 ? 10.243 -13.319 9.192 1.00 90.06 278 THR A O 1
ATOM 2222 N N . ARG A 1 279 ? 11.125 -12.287 10.980 1.00 90.50 279 ARG A N 1
ATOM 2223 C CA . ARG A 1 279 ? 10.069 -11.266 11.049 1.00 90.50 279 ARG A CA 1
ATOM 2224 C C . ARG A 1 279 ? 9.971 -10.466 9.744 1.00 90.50 279 ARG A C 1
ATOM 2226 O O . ARG A 1 279 ? 8.865 -10.236 9.282 1.00 90.50 279 ARG A O 1
ATOM 2233 N N . GLY A 1 280 ? 11.102 -10.097 9.136 1.00 89.50 280 GLY A N 1
ATOM 2234 C CA . GLY A 1 280 ? 11.130 -9.350 7.873 1.00 89.50 280 GLY A CA 1
ATOM 2235 C C . GLY A 1 280 ? 10.500 -10.113 6.705 1.00 89.50 280 GLY A C 1
ATOM 2236 O O . GLY A 1 280 ? 9.727 -9.538 5.943 1.00 89.50 280 GLY A O 1
ATOM 2237 N N . GLN A 1 281 ? 10.751 -11.422 6.598 1.00 91.06 281 GLN A N 1
ATOM 2238 C CA . GLN A 1 281 ? 10.090 -12.267 5.596 1.00 91.06 281 GLN A CA 1
ATOM 2239 C C . GLN A 1 281 ? 8.580 -12.359 5.841 1.00 91.06 281 GLN A C 1
ATOM 2241 O O . GLN A 1 281 ? 7.810 -12.201 4.898 1.00 91.06 281 GLN A O 1
ATOM 2246 N N . MET A 1 282 ? 8.145 -12.537 7.095 1.00 94.06 282 MET A N 1
ATOM 2247 C CA . MET A 1 282 ? 6.716 -12.528 7.429 1.00 94.06 282 MET A CA 1
ATOM 2248 C C . MET A 1 282 ? 6.063 -11.175 7.115 1.00 94.06 282 MET A C 1
ATOM 2250 O O . MET A 1 282 ? 4.969 -11.137 6.563 1.00 94.06 282 MET A O 1
ATOM 2254 N N . THR A 1 283 ? 6.746 -10.061 7.397 1.00 93.75 283 THR A N 1
ATOM 2255 C CA . THR A 1 283 ? 6.294 -8.714 7.023 1.00 93.75 283 THR A CA 1
ATOM 2256 C C . THR A 1 283 ? 6.059 -8.607 5.518 1.00 93.75 283 THR A C 1
ATOM 2258 O O . THR A 1 283 ? 4.998 -8.137 5.118 1.00 93.75 283 THR A O 1
ATOM 2261 N N . LYS A 1 284 ? 7.000 -9.073 4.681 1.00 91.88 284 LYS A N 1
ATOM 2262 C CA . LYS A 1 284 ? 6.839 -9.076 3.216 1.00 91.88 284 LYS A CA 1
ATOM 2263 C C . LYS A 1 284 ? 5.632 -9.922 2.779 1.00 91.88 284 LYS A C 1
ATOM 2265 O O . LYS A 1 284 ? 4.848 -9.463 1.957 1.00 91.88 284 LYS A O 1
ATOM 2270 N N . ILE A 1 285 ? 5.442 -11.105 3.373 1.00 94.25 285 ILE A N 1
ATOM 2271 C CA . ILE A 1 285 ? 4.302 -11.995 3.082 1.00 94.25 285 ILE A CA 1
ATOM 2272 C C . ILE A 1 285 ? 2.967 -11.312 3.415 1.00 94.25 285 ILE A C 1
ATOM 2274 O O . ILE A 1 285 ? 2.086 -11.251 2.564 1.00 94.25 285 ILE A O 1
ATOM 2278 N N . ILE A 1 286 ? 2.823 -10.752 4.622 1.00 95.81 286 ILE A N 1
ATOM 2279 C CA . ILE A 1 286 ? 1.583 -10.076 5.038 1.00 95.81 286 ILE A CA 1
ATOM 2280 C C . ILE A 1 286 ? 1.317 -8.839 4.168 1.00 95.81 286 ILE A C 1
ATOM 2282 O O . ILE A 1 286 ? 0.181 -8.602 3.770 1.00 95.81 286 ILE A O 1
ATOM 2286 N N . LEU A 1 287 ? 2.344 -8.045 3.851 1.00 95.00 287 LEU A N 1
ATOM 2287 C CA . LEU A 1 287 ? 2.184 -6.877 2.981 1.00 95.00 287 LEU A CA 1
ATOM 2288 C C . LEU A 1 287 ? 1.750 -7.264 1.563 1.00 95.00 287 LEU A C 1
ATOM 2290 O O . LEU A 1 287 ? 0.901 -6.576 1.002 1.00 95.00 287 LEU A O 1
ATOM 2294 N N . SER A 1 288 ? 2.284 -8.361 1.015 1.00 92.00 288 SER A N 1
ATOM 2295 C CA . SER A 1 288 ? 1.857 -8.900 -0.281 1.00 92.00 288 SER A CA 1
ATOM 2296 C C . SER A 1 288 ? 0.396 -9.354 -0.259 1.00 92.00 288 SER A C 1
ATOM 2298 O O . SER A 1 288 ? -0.329 -9.092 -1.212 1.00 92.00 288 SER A O 1
ATOM 2300 N N . GLU A 1 289 ? -0.058 -9.986 0.826 1.00 94.38 289 GLU A N 1
ATOM 2301 C CA . GLU A 1 289 ? -1.469 -10.361 0.994 1.00 94.38 289 GLU A CA 1
ATOM 2302 C C . GLU A 1 289 ? -2.371 -9.116 1.012 1.00 94.38 289 GLU A C 1
ATOM 2304 O O . GLU A 1 289 ? -3.374 -9.044 0.304 1.00 94.38 289 GLU A O 1
ATOM 2309 N N . PHE A 1 290 ? -1.992 -8.082 1.772 1.00 94.44 290 PHE A N 1
ATOM 2310 C CA . PHE A 1 290 ? -2.747 -6.827 1.809 1.00 94.44 290 PHE A CA 1
ATOM 2311 C C . PHE A 1 290 ? -2.773 -6.104 0.469 1.00 94.44 290 PHE A C 1
ATOM 2313 O O . PHE A 1 290 ? -3.746 -5.416 0.169 1.00 94.44 290 PHE A O 1
ATOM 2320 N N . ASP A 1 291 ? -1.710 -6.213 -0.319 1.00 90.69 291 ASP A N 1
ATOM 2321 C CA . ASP A 1 291 ? -1.651 -5.647 -1.660 1.00 90.69 291 ASP A CA 1
ATOM 2322 C C . ASP A 1 291 ? -2.758 -6.202 -2.569 1.00 90.69 291 ASP A C 1
ATOM 2324 O O . ASP A 1 291 ? -3.417 -5.440 -3.274 1.00 90.69 291 ASP A O 1
ATOM 2328 N N . GLU A 1 292 ? -3.030 -7.504 -2.478 1.00 89.81 292 GLU A N 1
ATOM 2329 C CA . GLU A 1 292 ? -4.122 -8.155 -3.207 1.00 89.81 292 GLU A CA 1
ATOM 2330 C C . GLU A 1 292 ? -5.494 -7.802 -2.613 1.00 89.81 292 GLU A C 1
ATOM 2332 O O . GLU A 1 292 ? -6.398 -7.397 -3.348 1.00 89.81 292 GLU A O 1
ATOM 2337 N N . LEU A 1 293 ? -5.638 -7.855 -1.284 1.00 92.94 293 LEU A N 1
ATOM 2338 C CA . LEU A 1 293 ? -6.895 -7.533 -0.593 1.00 92.94 293 LEU A CA 1
ATOM 2339 C C . LEU A 1 293 ? -7.380 -6.102 -0.869 1.00 92.94 293 LEU A C 1
ATOM 2341 O O . LEU A 1 293 ? -8.575 -5.888 -1.072 1.00 92.94 293 LEU A O 1
ATOM 2345 N N . LYS A 1 294 ? -6.464 -5.125 -0.902 1.00 92.81 294 LYS A N 1
ATOM 2346 C CA . LYS A 1 294 ? -6.766 -3.719 -1.224 1.00 92.81 294 LYS A CA 1
ATOM 2347 C C . LYS A 1 294 ? -7.417 -3.569 -2.590 1.00 92.81 294 LYS A C 1
ATOM 2349 O O . LYS A 1 294 ? -8.455 -2.924 -2.700 1.00 92.81 294 LYS A O 1
ATOM 2354 N N . LEU A 1 295 ? -6.819 -4.175 -3.612 1.00 90.06 295 LEU A N 1
ATOM 2355 C CA . LEU A 1 295 ? -7.320 -4.077 -4.980 1.00 90.06 295 LEU A CA 1
ATOM 2356 C C . LEU A 1 295 ? -8.672 -4.778 -5.123 1.00 90.06 295 LEU A C 1
ATOM 2358 O O . LEU A 1 295 ? -9.608 -4.179 -5.639 1.00 90.06 295 LEU A O 1
ATOM 2362 N N . LEU A 1 296 ? -8.815 -5.984 -4.564 1.00 90.12 296 LEU A N 1
ATOM 2363 C CA . LEU A 1 296 ? -10.088 -6.711 -4.577 1.00 90.12 296 LEU A CA 1
ATOM 2364 C C . LEU A 1 296 ? -11.213 -5.924 -3.889 1.00 90.12 296 LEU A C 1
ATOM 2366 O O . LEU A 1 296 ? -12.317 -5.828 -4.422 1.00 90.12 296 LEU A O 1
ATOM 2370 N N . ALA A 1 297 ? -10.938 -5.335 -2.721 1.00 92.31 297 ALA A N 1
ATOM 2371 C CA . ALA A 1 297 ? -11.909 -4.508 -2.011 1.00 92.31 297 ALA A CA 1
ATOM 2372 C C . ALA A 1 297 ? -12.261 -3.233 -2.795 1.00 92.31 297 ALA A C 1
ATOM 2374 O O . ALA A 1 297 ? -13.420 -2.819 -2.806 1.00 92.31 297 ALA A O 1
ATOM 2375 N N . PHE A 1 298 ? -11.278 -2.621 -3.458 1.00 90.75 298 PHE A N 1
ATOM 2376 C CA . PHE A 1 298 ? -11.475 -1.415 -4.256 1.00 90.75 298 PHE A CA 1
ATOM 2377 C C . PHE A 1 298 ? -12.349 -1.694 -5.485 1.00 90.75 298 PHE A C 1
ATOM 2379 O O . PHE A 1 298 ? -13.335 -0.993 -5.717 1.00 90.75 298 PHE A O 1
ATOM 2386 N N . ASP A 1 299 ? -12.048 -2.772 -6.210 1.00 87.19 299 ASP A N 1
ATOM 2387 C CA . ASP A 1 299 ? -12.787 -3.195 -7.399 1.00 87.19 299 ASP A CA 1
ATOM 2388 C C . ASP A 1 299 ? -14.215 -3.649 -7.072 1.00 87.19 299 ASP A C 1
ATOM 2390 O O . ASP A 1 299 ? -15.131 -3.415 -7.861 1.00 87.19 299 ASP A O 1
ATOM 2394 N N . ALA A 1 300 ? -14.431 -4.275 -5.911 1.00 86.62 300 ALA A N 1
ATOM 2395 C CA . ALA A 1 300 ? -15.755 -4.713 -5.470 1.00 86.62 300 ALA A CA 1
ATOM 2396 C C . ALA A 1 300 ? -16.664 -3.546 -5.054 1.00 86.62 300 ALA A C 1
ATOM 2398 O O . ALA A 1 300 ? -17.881 -3.622 -5.221 1.00 86.62 300 ALA A O 1
ATOM 2399 N N . LEU A 1 301 ? -16.084 -2.474 -4.508 1.00 83.31 301 LEU A N 1
ATOM 2400 C CA . LEU A 1 301 ? -16.829 -1.327 -3.989 1.00 83.31 301 LEU A CA 1
ATOM 2401 C C . LEU A 1 301 ? -17.011 -0.196 -5.007 1.00 83.31 301 LEU A C 1
ATOM 2403 O O . LEU A 1 301 ? -17.678 0.768 -4.644 1.00 83.31 301 LEU A O 1
ATOM 2407 N N . LYS A 1 302 ? -16.427 -0.316 -6.220 1.00 64.81 302 LYS A N 1
ATOM 2408 C CA . LYS A 1 302 ? -16.400 0.672 -7.325 1.00 64.81 302 LYS A CA 1
ATOM 2409 C C . LYS A 1 302 ? -16.882 2.059 -6.889 1.00 64.81 302 LYS A C 1
ATOM 2411 O O . LYS A 1 302 ? -18.077 2.339 -7.000 1.00 64.81 302 LYS A O 1
ATOM 2416 N N . PRO A 1 303 ? -15.979 2.914 -6.380 1.00 58.66 303 PRO A N 1
ATOM 2417 C CA . PRO A 1 303 ? -16.365 4.240 -5.934 1.00 58.66 303 PRO A CA 1
ATOM 2418 C C . PRO A 1 303 ? -17.109 4.977 -7.053 1.00 58.66 303 PRO A C 1
ATOM 2420 O O . PRO A 1 303 ? -16.698 4.921 -8.213 1.00 58.66 303 PRO A O 1
ATOM 2423 N N . GLU A 1 304 ? -18.203 5.651 -6.699 1.00 49.75 304 GLU A N 1
ATOM 2424 C CA . GLU A 1 304 ? -19.209 6.211 -7.621 1.00 49.75 304 GLU A CA 1
ATOM 2425 C C . GLU A 1 304 ? -18.652 7.216 -8.658 1.00 49.75 304 GLU A C 1
ATOM 2427 O O . GLU A 1 304 ? -19.358 7.589 -9.588 1.00 49.75 304 GLU A O 1
ATOM 2432 N N . HIS A 1 305 ? -17.377 7.612 -8.551 1.00 43.94 305 HIS A N 1
ATOM 2433 C CA . HIS A 1 305 ? -16.685 8.548 -9.446 1.00 43.94 305 HIS A CA 1
ATOM 2434 C C . HIS A 1 305 ? -15.864 7.895 -10.578 1.00 43.94 305 HIS A C 1
ATOM 2436 O O . HIS A 1 305 ? -15.187 8.606 -11.317 1.00 43.94 305 HIS A O 1
ATOM 2442 N N . LEU A 1 306 ? -15.882 6.563 -10.719 1.00 42.47 306 LEU A N 1
ATOM 2443 C CA . LEU A 1 306 ? -15.179 5.835 -11.795 1.00 42.47 306 LEU A CA 1
ATOM 2444 C C . LEU A 1 306 ? -16.122 5.264 -12.880 1.00 42.47 306 LEU A C 1
ATOM 2446 O O . LEU A 1 306 ? -15.708 4.384 -13.639 1.00 42.47 306 LEU A O 1
ATOM 2450 N N . ALA A 1 307 ? -17.370 5.746 -12.943 1.00 33.53 307 ALA A N 1
ATOM 2451 C CA . ALA A 1 307 ? -18.341 5.441 -14.001 1.00 33.53 307 ALA A CA 1
ATOM 2452 C C . ALA A 1 307 ? -18.421 6.563 -15.045 1.00 33.53 307 ALA A C 1
ATOM 2454 O O . ALA A 1 307 ? -18.449 7.745 -14.636 1.00 33.53 307 ALA A O 1
#

Sequence (307 aa):
MTSCTKEDSPKVNTQTIRWASNATLVESVPDNFDINSVLDLEFSNFAVKGSPNFIPVDGDADHLLLEFEIERNDYSKNWASAQNTFKGSLELKKVRQGNEVKLVVTHTANETKYVASKVSCRIVRHFKDKKHVGAADEIKRIEFGLFTNPGRINYFLALTQNVSSSLLTFDDLVDVEFSPESTSALPEKIKWMEKRIEDLKLNGKGLHNTFFVKDKDLHTFVHLYHVLARYKFDFKGLTGNSVVSIGFPEFGRSKEPASELEVNIKSISFEQAPKNLTRGQMTKIILSEFDELKLLAFDALKPEHLA

Secondary structure (DSSP, 8-state):
-------PPPEEEEEEEE----S-HHHHS-TT--SGGG---TT-SEEE-S----EEETTEEEEEEEEEEEEEE-TTS-GGG-EEEEEEEEEEEE-TTSSEEEEEEEESSHHHHHHHHHHHHHHHHHHHHTTSS-TT---EE-BGGGS-HHHHHHHHHHHTTT---SSEEEEEEEEEEEEE-SSSPPPTTTGGGTTT-S-EEEESS-GGGSHHHH-HHHHTTEEEEEEEEEEEEEETTEEEEEEEEEE-HHHHHH--TTPBPEEEEEEEEESS--SS--HHHHHHHHHHHHHHHHHHHHHHH--TT--

Organism: NCBI:txid201089